Protein AF-A0A2W2DE06-F1 (afdb_monomer_lite)

pLDDT: mean 86.0, std 18.61, range [27.39, 98.69]

InterPro domains:
  IPR023809 Thiopeptide-type bacteriocin biosynthesis domain [PF14028] (5-184)
  IPR023809 Thiopeptide-type bacteriocin biosynthesis domain [TIGR03891] (5-192)

Structure (mmCIF, N/CA/C/O backbone):
data_AF-A0A2W2DE06-F1
#
_entry.id   AF-A0A2W2DE06-F1
#
loop_
_atom_site.group_PDB
_atom_site.id
_atom_site.type_symbol
_atom_site.label_atom_id
_atom_site.label_alt_id
_atom_site.label_comp_id
_atom_site.label_asym_id
_atom_site.label_entity_id
_atom_site.label_seq_id
_atom_site.pdbx_PDB_ins_code
_atom_site.Cartn_x
_atom_site.Cartn_y
_atom_site.Cartn_z
_atom_site.occupancy
_atom_site.B_iso_or_equiv
_atom_site.auth_seq_id
_atom_site.auth_comp_id
_atom_site.auth_asym_id
_atom_site.auth_atom_id
_atom_site.pdbx_PDB_model_num
ATOM 1 N N . MET A 1 1 ? 18.062 15.764 -5.023 1.00 49.66 1 MET A N 1
ATOM 2 C CA . MET A 1 1 ? 16.630 16.000 -4.760 1.00 49.66 1 MET A CA 1
ATOM 3 C C . MET A 1 1 ? 15.920 14.744 -5.195 1.00 49.66 1 MET A C 1
ATOM 5 O O . MET A 1 1 ? 16.237 14.269 -6.279 1.00 49.66 1 MET A O 1
ATOM 9 N N . ASP A 1 2 ? 15.056 14.196 -4.349 1.00 64.00 2 ASP A N 1
ATOM 10 C CA . ASP A 1 2 ? 14.282 13.004 -4.697 1.00 64.00 2 ASP A CA 1
ATOM 11 C C . ASP A 1 2 ? 13.386 13.299 -5.910 1.00 64.00 2 ASP A C 1
ATOM 13 O O . ASP A 1 2 ? 12.939 14.437 -6.095 1.00 64.00 2 ASP A O 1
ATOM 17 N N . GLY A 1 3 ? 13.156 12.295 -6.758 1.00 74.69 3 GLY A N 1
ATOM 18 C CA . GLY A 1 3 ? 12.266 12.432 -7.915 1.00 74.69 3 GLY A CA 1
ATOM 19 C C . GLY A 1 3 ? 10.796 12.574 -7.495 1.00 74.69 3 GLY A C 1
ATOM 20 O O . GLY A 1 3 ? 10.462 12.332 -6.338 1.00 74.69 3 GLY A O 1
ATOM 21 N N . PRO A 1 4 ? 9.872 12.941 -8.401 1.00 91.31 4 PRO A N 1
ATOM 22 C CA . PRO A 1 4 ? 8.448 12.890 -8.087 1.00 91.31 4 PRO A CA 1
ATOM 23 C C . PRO A 1 4 ? 8.003 11.438 -7.864 1.00 91.31 4 PRO A C 1
ATOM 25 O O . PRO A 1 4 ? 8.566 10.503 -8.439 1.00 91.31 4 PRO A O 1
ATOM 28 N N . TRP A 1 5 ? 6.947 11.242 -7.074 1.00 96.19 5 TRP A N 1
ATOM 29 C CA . TRP A 1 5 ? 6.322 9.927 -6.950 1.00 96.19 5 TRP A CA 1
ATOM 30 C C . TRP A 1 5 ? 5.852 9.402 -8.315 1.00 96.19 5 TRP A C 1
ATOM 32 O O . TRP A 1 5 ? 5.290 10.133 -9.131 1.00 96.19 5 TRP A O 1
ATOM 42 N N . ARG A 1 6 ? 6.046 8.105 -8.546 1.00 97.06 6 ARG A N 1
ATOM 43 C CA . ARG A 1 6 ? 5.653 7.379 -9.762 1.00 97.06 6 ARG A CA 1
ATOM 44 C C . ARG A 1 6 ? 4.670 6.269 -9.410 1.00 97.06 6 ARG A C 1
ATOM 46 O O . ARG A 1 6 ? 4.619 5.840 -8.257 1.00 97.06 6 ARG A O 1
ATOM 53 N N . GLN A 1 7 ? 3.911 5.786 -10.393 1.00 97.81 7 GLN A N 1
ATOM 54 C CA . GLN A 1 7 ? 3.028 4.635 -10.217 1.00 97.81 7 GLN A CA 1
ATOM 55 C C . GLN A 1 7 ? 3.128 3.648 -11.378 1.00 97.81 7 GLN A C 1
ATOM 57 O O . GLN A 1 7 ? 3.157 4.030 -12.545 1.00 97.81 7 GLN A O 1
ATOM 62 N N . ILE A 1 8 ? 3.126 2.367 -11.019 1.00 98.19 8 ILE A N 1
ATOM 63 C CA . ILE A 1 8 ? 2.964 1.236 -11.928 1.00 98.19 8 ILE A CA 1
ATOM 64 C C . ILE A 1 8 ? 1.789 0.401 -11.419 1.00 98.19 8 ILE A C 1
ATOM 66 O O . ILE A 1 8 ? 1.688 0.094 -10.229 1.00 98.19 8 ILE A O 1
ATOM 70 N N . ASN A 1 9 ? 0.889 0.031 -12.319 1.00 98.25 9 ASN A N 1
ATOM 71 C CA . ASN A 1 9 ? -0.185 -0.906 -12.037 1.00 98.25 9 ASN A CA 1
ATOM 72 C C . ASN A 1 9 ? 0.249 -2.320 -12.425 1.00 98.25 9 ASN A C 1
ATOM 74 O O . ASN A 1 9 ? 0.792 -2.527 -13.506 1.00 98.25 9 ASN A O 1
ATOM 78 N N . VAL A 1 10 ? -0.051 -3.281 -11.556 1.00 98.25 10 VAL A N 1
ATOM 79 C CA . VAL A 1 10 ? 0.190 -4.711 -11.763 1.00 98.25 10 VAL A CA 1
ATOM 80 C C . VAL A 1 10 ? -1.155 -5.428 -11.759 1.00 98.25 10 VAL A C 1
ATOM 82 O O . VAL A 1 10 ? -1.853 -5.412 -10.743 1.00 98.25 10 VAL A O 1
ATOM 85 N N . ALA A 1 11 ? -1.532 -6.017 -12.891 1.00 97.62 11 ALA A N 1
ATOM 86 C CA . ALA A 1 11 ? -2.726 -6.849 -13.024 1.00 97.62 11 ALA A CA 1
ATOM 87 C C . ALA A 1 11 ? -2.378 -8.319 -12.763 1.00 97.62 11 ALA A C 1
ATOM 89 O O . ALA A 1 11 ? -1.305 -8.781 -13.152 1.00 97.62 11 ALA A O 1
ATOM 90 N N . PHE A 1 12 ? -3.283 -9.053 -12.120 1.00 96.38 12 PHE A N 1
ATOM 91 C CA . PHE A 1 12 ? -3.080 -10.459 -11.769 1.00 96.38 12 PHE A CA 1
ATOM 92 C C . PHE A 1 12 ? -4.089 -11.356 -12.501 1.00 96.38 12 PHE A C 1
ATOM 94 O O . PHE A 1 12 ? -5.243 -10.939 -12.609 1.00 96.38 12 PHE A O 1
ATOM 101 N N . PRO A 1 13 ? -3.694 -12.589 -12.887 1.00 94.56 13 PRO A N 1
ATOM 102 C CA . PRO A 1 13 ? -4.581 -13.553 -13.550 1.00 94.56 13 PRO A CA 1
ATOM 103 C C . PRO A 1 13 ? -5.836 -13.889 -12.745 1.00 94.56 13 PRO A C 1
ATOM 105 O O . PRO A 1 13 ? -6.912 -14.117 -13.291 1.00 94.56 13 PRO A O 1
ATOM 108 N N . ASP A 1 14 ? -5.688 -13.937 -11.423 1.00 93.50 14 ASP A N 1
ATOM 109 C CA . ASP A 1 14 ? -6.757 -14.247 -10.490 1.00 93.50 14 ASP A CA 1
ATOM 110 C C . ASP A 1 14 ? -6.630 -13.358 -9.250 1.00 93.50 14 ASP A C 1
ATOM 112 O O . ASP A 1 14 ? -5.603 -13.326 -8.564 1.00 93.50 14 ASP A O 1
ATOM 116 N N . TRP A 1 15 ? -7.698 -12.620 -8.950 1.00 93.50 15 TRP A N 1
ATOM 117 C CA . TRP A 1 15 ? -7.712 -11.680 -7.836 1.00 93.50 15 TRP A CA 1
ATOM 118 C C . TRP A 1 15 ? -7.650 -12.392 -6.480 1.00 93.50 15 TRP A C 1
ATOM 120 O O . TRP A 1 15 ? -7.089 -11.862 -5.518 1.00 93.50 15 TRP A O 1
ATOM 130 N N . GLN A 1 16 ? -8.179 -13.613 -6.407 1.00 91.50 16 GLN A N 1
ATOM 131 C CA . GLN A 1 16 ? -8.240 -14.417 -5.194 1.00 91.50 16 GLN A CA 1
ATOM 132 C C . GLN A 1 16 ? -6.838 -14.869 -4.766 1.00 91.50 16 GLN A C 1
ATOM 134 O O . GLN A 1 16 ? -6.551 -14.954 -3.569 1.00 91.50 16 GLN A O 1
ATOM 139 N N . THR A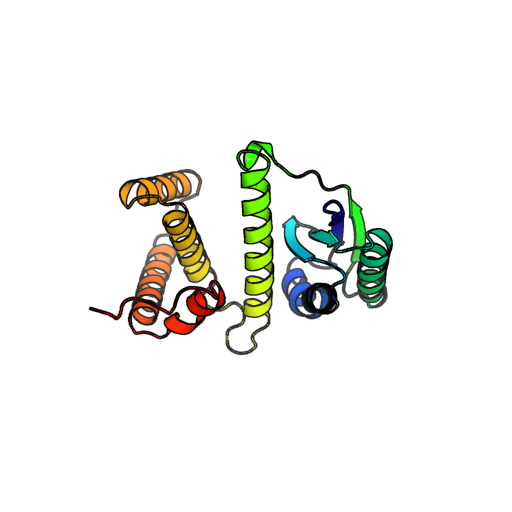 1 17 ? -5.946 -15.110 -5.729 1.00 92.94 17 THR A N 1
ATOM 140 C CA . THR A 1 17 ? -4.549 -15.499 -5.489 1.00 92.94 17 THR A CA 1
ATOM 141 C C . THR A 1 17 ? -3.553 -14.344 -5.607 1.00 92.94 17 THR A C 1
ATOM 143 O O . THR A 1 17 ? -2.413 -14.494 -5.161 1.00 92.94 17 THR A O 1
ATOM 146 N N . ALA A 1 18 ? -3.980 -13.167 -6.082 1.00 95.62 18 ALA A N 1
ATOM 147 C CA . ALA A 1 18 ? -3.137 -11.982 -6.264 1.00 95.62 18 ALA A CA 1
ATOM 148 C C . ALA A 1 18 ? -2.310 -11.613 -5.023 1.00 95.62 18 ALA A C 1
ATOM 150 O O . ALA A 1 18 ? -1.134 -11.283 -5.146 1.00 95.62 18 ALA A O 1
ATOM 151 N N . GLU A 1 19 ? -2.881 -11.705 -3.814 1.00 95.50 19 GLU A N 1
ATOM 152 C CA . GLU A 1 19 ? -2.122 -11.435 -2.584 1.00 95.50 19 GLU A CA 1
ATOM 153 C C . GLU A 1 19 ? -0.951 -12.399 -2.404 1.00 95.50 19 GLU A C 1
ATOM 155 O O . GLU A 1 19 ? 0.149 -11.958 -2.081 1.00 95.50 19 GLU A O 1
ATOM 160 N N . ARG A 1 20 ? -1.165 -13.697 -2.631 1.00 94.94 20 ARG A N 1
ATOM 161 C CA . ARG A 1 20 ? -0.111 -14.701 -2.479 1.00 94.94 20 ARG A CA 1
ATOM 162 C C . ARG A 1 20 ? 1.009 -14.451 -3.482 1.00 94.94 20 ARG A C 1
ATOM 164 O O . ARG A 1 20 ? 2.171 -14.427 -3.090 1.00 94.94 20 ARG A O 1
ATOM 171 N N . THR A 1 21 ? 0.653 -14.212 -4.742 1.00 96.19 21 THR A N 1
ATOM 172 C CA . THR A 1 21 ? 1.614 -13.880 -5.799 1.00 96.19 21 THR A CA 1
ATOM 173 C C . THR A 1 21 ? 2.386 -12.610 -5.461 1.00 96.19 21 THR A C 1
ATOM 175 O O . THR A 1 21 ? 3.610 -12.580 -5.561 1.00 96.19 21 THR A O 1
ATOM 178 N N . ALA A 1 22 ? 1.695 -11.560 -5.020 1.00 96.50 22 ALA A N 1
ATOM 179 C CA . ALA A 1 22 ? 2.337 -10.301 -4.692 1.00 96.50 22 ALA A CA 1
ATOM 180 C C . ALA A 1 22 ? 3.274 -10.424 -3.484 1.00 96.50 22 ALA A C 1
ATOM 182 O O . ALA A 1 22 ? 4.383 -9.905 -3.531 1.00 96.50 22 ALA A O 1
ATOM 183 N N . VAL A 1 23 ? 2.879 -11.145 -2.434 1.00 96.62 23 VAL A N 1
ATOM 184 C CA . VAL A 1 23 ? 3.736 -11.405 -1.266 1.00 96.62 23 VAL A CA 1
ATOM 185 C C . VAL A 1 23 ? 4.969 -12.223 -1.659 1.00 96.62 23 VAL A C 1
ATOM 187 O O . VAL A 1 23 ? 6.070 -11.900 -1.227 1.00 96.62 23 VAL A O 1
ATOM 190 N N . ALA A 1 24 ? 4.806 -13.246 -2.500 1.00 96.75 24 ALA A N 1
ATOM 191 C CA . ALA A 1 24 ? 5.901 -14.127 -2.898 1.00 96.75 24 ALA A CA 1
ATOM 192 C C . ALA A 1 24 ? 6.867 -13.492 -3.913 1.00 96.75 24 ALA A C 1
ATOM 194 O O . ALA A 1 24 ? 8.060 -13.787 -3.883 1.00 96.75 24 ALA A O 1
ATOM 195 N N . HIS A 1 25 ? 6.367 -12.640 -4.814 1.00 97.06 25 HIS A N 1
ATOM 196 C CA . HIS A 1 25 ? 7.131 -12.194 -5.984 1.00 97.06 25 HIS A CA 1
ATOM 197 C C . HIS A 1 25 ? 7.256 -10.680 -6.122 1.00 97.06 25 HIS A C 1
ATOM 199 O O . HIS A 1 25 ? 8.307 -10.213 -6.533 1.00 97.06 25 HIS A O 1
ATOM 205 N N . VAL A 1 26 ? 6.231 -9.898 -5.778 1.00 97.44 26 VAL A N 1
ATOM 206 C CA . VAL A 1 26 ? 6.271 -8.432 -5.938 1.00 97.44 26 VAL A CA 1
ATOM 207 C C . VAL A 1 26 ? 6.929 -7.766 -4.730 1.00 97.44 26 VAL A C 1
ATOM 209 O O . VAL A 1 26 ? 7.776 -6.893 -4.895 1.00 97.44 26 VAL A O 1
ATOM 212 N N . ALA A 1 27 ? 6.590 -8.193 -3.513 1.00 96.94 27 ALA A N 1
ATOM 213 C CA . ALA A 1 27 ? 7.128 -7.625 -2.282 1.00 96.94 27 ALA A CA 1
ATOM 214 C C . ALA A 1 27 ? 8.665 -7.699 -2.211 1.00 96.94 27 ALA A C 1
ATOM 216 O O . ALA A 1 27 ? 9.273 -6.660 -1.949 1.00 96.94 27 ALA A O 1
ATOM 217 N N . PRO A 1 28 ? 9.322 -8.839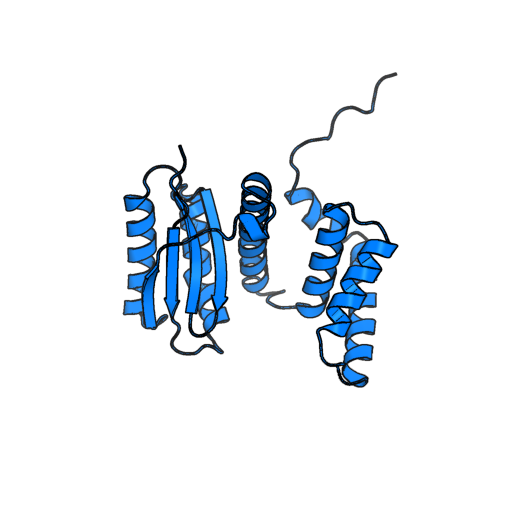 -2.527 1.00 97.31 28 PRO A N 1
ATOM 218 C CA . PRO A 1 28 ? 10.782 -8.906 -2.512 1.00 97.31 28 PRO A CA 1
ATOM 219 C C . PRO A 1 28 ? 11.444 -7.948 -3.506 1.00 97.31 28 PRO A C 1
ATOM 221 O O . PRO A 1 28 ? 12.513 -7.428 -3.213 1.00 97.31 28 PRO A O 1
ATOM 224 N N . LEU A 1 29 ? 10.813 -7.675 -4.656 1.00 97.31 29 LEU A N 1
ATOM 225 C CA . LEU A 1 29 ? 11.335 -6.722 -5.643 1.00 97.31 29 LEU A CA 1
ATOM 226 C C . LEU A 1 29 ? 11.320 -5.289 -5.111 1.00 97.31 29 LEU A C 1
ATOM 228 O O . LEU A 1 29 ? 12.290 -4.558 -5.291 1.00 97.31 29 LEU A O 1
ATOM 232 N N . LEU A 1 30 ? 10.230 -4.892 -4.448 1.00 98.06 30 LEU A N 1
ATOM 233 C CA . LEU A 1 30 ? 10.097 -3.553 -3.872 1.00 98.06 30 LEU A CA 1
ATOM 234 C C . LEU A 1 30 ? 11.059 -3.356 -2.697 1.00 98.06 30 LEU A C 1
ATOM 236 O O . LEU A 1 30 ? 11.723 -2.326 -2.616 1.00 98.06 30 LEU A O 1
ATOM 240 N N . THR A 1 31 ? 11.183 -4.367 -1.833 1.00 97.44 31 THR A N 1
ATOM 241 C CA . THR A 1 31 ? 12.164 -4.375 -0.743 1.00 97.44 31 THR A CA 1
ATOM 242 C C . THR A 1 31 ? 13.594 -4.317 -1.275 1.00 97.44 31 THR A C 1
ATOM 244 O O . THR A 1 31 ? 14.359 -3.483 -0.809 1.00 97.44 31 THR A O 1
ATOM 247 N N . ALA A 1 32 ? 13.942 -5.117 -2.287 1.00 97.25 32 ALA A N 1
ATOM 248 C CA . ALA A 1 32 ? 15.272 -5.079 -2.893 1.00 97.25 32 ALA A CA 1
ATOM 249 C C . ALA A 1 32 ? 15.578 -3.712 -3.524 1.00 97.25 32 ALA A C 1
ATOM 251 O O . ALA A 1 32 ? 16.656 -3.177 -3.306 1.00 97.25 32 ALA A O 1
ATOM 252 N N . ALA A 1 33 ? 14.628 -3.099 -4.237 1.00 97.19 33 ALA A N 1
ATOM 253 C CA . ALA A 1 33 ? 14.825 -1.772 -4.824 1.00 97.19 33 ALA A CA 1
ATOM 254 C C . ALA A 1 33 ? 15.061 -0.674 -3.766 1.00 97.19 33 ALA A C 1
ATOM 256 O O . ALA A 1 33 ? 15.803 0.279 -4.013 1.00 97.19 33 ALA A O 1
ATOM 257 N N . GLU A 1 34 ? 14.432 -0.789 -2.596 1.00 97.25 34 GLU A N 1
ATOM 258 C CA . GLU A 1 34 ? 14.673 0.092 -1.449 1.00 97.25 34 GLU A CA 1
ATOM 259 C C . GLU A 1 34 ? 16.048 -0.174 -0.811 1.00 97.25 34 GLU A C 1
ATOM 261 O O . GLU A 1 34 ? 16.825 0.758 -0.586 1.00 97.25 34 GLU A O 1
ATOM 266 N N . ASP A 1 35 ? 16.388 -1.443 -0.578 1.00 96.69 35 ASP A N 1
ATOM 267 C CA . ASP A 1 35 ? 17.665 -1.857 0.017 1.00 96.69 35 ASP A CA 1
ATOM 268 C C . ASP A 1 35 ? 18.856 -1.476 -0.893 1.00 96.69 35 ASP A C 1
ATOM 270 O O . ASP A 1 35 ? 19.888 -1.003 -0.415 1.00 96.69 35 ASP A O 1
ATOM 274 N N . GLU A 1 36 ? 18.684 -1.573 -2.215 1.00 96.00 36 GLU A N 1
ATOM 275 C CA . GLU A 1 36 ? 19.626 -1.119 -3.251 1.00 96.00 36 GLU A CA 1
ATOM 276 C C . GLU A 1 36 ? 19.625 0.408 -3.454 1.00 96.00 36 GLU A C 1
ATOM 278 O O . GLU A 1 36 ? 20.374 0.931 -4.282 1.00 96.00 36 GLU A O 1
ATOM 283 N N . GLN A 1 37 ? 18.808 1.147 -2.695 1.00 95.31 37 GLN A N 1
ATOM 284 C CA . GLN A 1 37 ? 18.718 2.610 -2.734 1.00 95.31 37 GLN A CA 1
ATOM 285 C C . GLN A 1 37 ? 18.294 3.172 -4.105 1.00 95.31 37 GLN A C 1
ATOM 287 O O . GLN A 1 37 ? 18.620 4.316 -4.437 1.00 95.31 37 GLN A O 1
ATOM 292 N N . LEU A 1 38 ? 17.556 2.392 -4.904 1.00 96.19 38 LEU A N 1
ATOM 293 C CA . LEU A 1 38 ? 16.930 2.858 -6.147 1.00 96.19 38 LEU A CA 1
ATOM 294 C C . LEU A 1 38 ? 15.696 3.718 -5.847 1.00 96.19 38 LEU A C 1
ATOM 296 O O . LEU A 1 38 ? 15.451 4.728 -6.514 1.00 96.19 38 LEU A O 1
ATOM 300 N N . VAL A 1 39 ? 14.942 3.337 -4.816 1.00 97.31 39 VAL A N 1
ATOM 301 C CA . VAL A 1 39 ? 13.780 4.075 -4.310 1.00 97.31 39 VAL A CA 1
ATOM 302 C C . VAL A 1 39 ? 13.972 4.419 -2.835 1.00 97.31 39 VAL A C 1
ATOM 304 O O . VAL A 1 39 ? 14.572 3.652 -2.090 1.00 97.31 39 VAL A O 1
ATOM 307 N N . ASN A 1 40 ? 13.450 5.567 -2.406 1.00 97.06 40 ASN A N 1
ATOM 308 C CA . ASN A 1 40 ? 13.435 5.970 -0.996 1.00 97.06 40 ASN A CA 1
ATOM 309 C C . ASN A 1 40 ? 12.225 5.423 -0.243 1.00 97.06 40 ASN A C 1
ATOM 311 O O . ASN A 1 40 ? 12.279 5.232 0.966 1.00 97.06 40 ASN A O 1
ATOM 315 N N . ALA A 1 41 ? 11.112 5.243 -0.949 1.00 97.75 41 ALA A N 1
ATOM 316 C CA . ALA A 1 41 ? 9.865 4.779 -0.374 1.00 97.75 41 ALA A CA 1
ATOM 317 C C . ALA A 1 41 ? 8.996 4.145 -1.457 1.00 97.75 41 ALA A C 1
ATOM 319 O O . ALA A 1 41 ? 9.096 4.469 -2.643 1.00 97.75 41 ALA A O 1
ATOM 320 N N . TRP A 1 42 ? 8.102 3.267 -1.034 1.00 98.56 42 TRP A N 1
ATOM 321 C CA . TRP A 1 42 ? 7.085 2.662 -1.881 1.00 98.56 42 TRP A CA 1
ATOM 322 C C . TRP A 1 42 ? 5.893 2.240 -1.032 1.00 98.56 42 TRP A C 1
ATOM 324 O O . TRP A 1 42 ? 6.046 1.925 0.145 1.00 98.56 42 TRP A O 1
ATOM 334 N N . PHE A 1 43 ? 4.711 2.222 -1.633 1.00 98.69 43 PHE A N 1
ATOM 335 C CA . PHE A 1 43 ? 3.500 1.671 -1.040 1.00 98.69 43 PHE A CA 1
ATOM 336 C C . PHE A 1 43 ? 2.596 1.096 -2.128 1.00 98.69 43 PHE A C 1
ATOM 338 O O . PHE A 1 43 ? 2.776 1.381 -3.314 1.00 98.69 43 PHE A O 1
ATOM 345 N N . PHE A 1 44 ? 1.610 0.289 -1.742 1.00 98.38 44 PHE A N 1
ATOM 346 C CA . PHE A 1 44 ? 0.649 -0.262 -2.694 1.00 98.38 44 PHE A CA 1
ATOM 347 C C . PHE A 1 44 ? -0.794 -0.030 -2.253 1.00 98.38 44 PHE A C 1
ATOM 349 O O . PHE A 1 44 ? -1.107 0.057 -1.070 1.00 98.38 44 PHE A O 1
ATOM 356 N N . ILE A 1 45 ? -1.696 0.029 -3.230 1.00 97.38 45 ILE A N 1
ATOM 357 C CA . ILE A 1 45 ? -3.141 -0.008 -3.005 1.00 97.38 45 ILE A CA 1
ATOM 358 C C . ILE A 1 45 ? -3.727 -1.136 -3.844 1.00 97.38 45 ILE A C 1
ATOM 360 O O . ILE A 1 45 ? -3.416 -1.278 -5.026 1.00 97.38 45 ILE A O 1
ATOM 364 N N . ARG A 1 46 ? -4.622 -1.919 -3.246 1.00 95.94 46 ARG A N 1
ATOM 365 C CA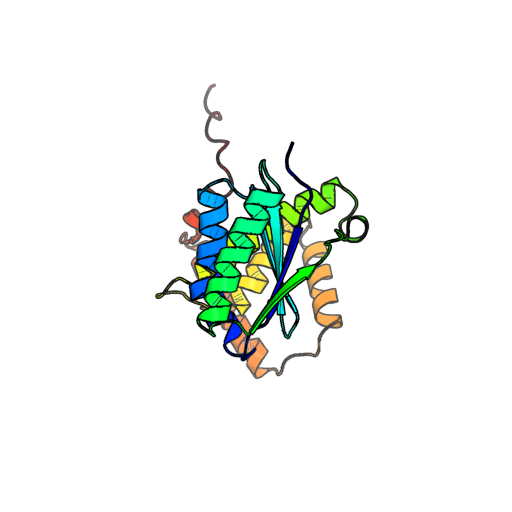 . ARG A 1 46 ? -5.351 -2.987 -3.931 1.00 95.94 46 ARG A CA 1
ATOM 366 C C . ARG A 1 46 ? -6.660 -2.427 -4.480 1.00 95.94 46 ARG A C 1
ATOM 368 O O . ARG A 1 46 ? -7.544 -2.075 -3.704 1.00 95.94 46 ARG A O 1
ATOM 375 N N . LYS A 1 47 ? -6.780 -2.321 -5.802 1.00 91.88 47 LYS A N 1
ATOM 376 C CA . LYS A 1 47 ? -8.009 -1.906 -6.494 1.00 91.88 47 LYS A CA 1
ATOM 377 C C . LYS A 1 47 ? -8.240 -2.857 -7.659 1.00 91.88 47 LYS A C 1
ATOM 379 O O . LYS A 1 47 ? -7.638 -2.672 -8.715 1.00 91.88 47 LYS A O 1
ATOM 384 N N . ALA A 1 48 ? -9.082 -3.868 -7.430 1.00 88.06 48 ALA A N 1
ATOM 385 C CA . ALA A 1 48 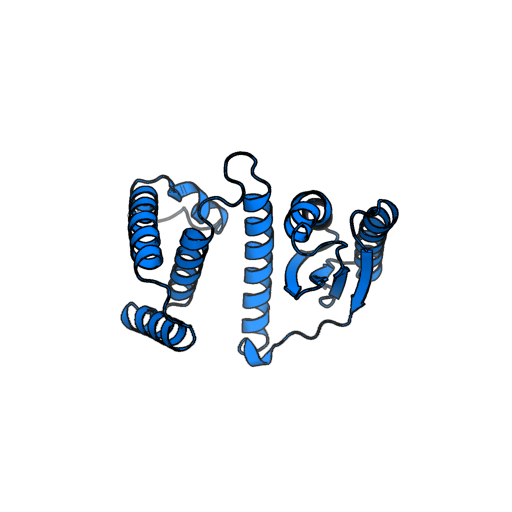? -9.351 -4.926 -8.397 1.00 88.06 48 ALA A CA 1
ATOM 386 C C . ALA A 1 48 ? -9.636 -4.343 -9.800 1.00 88.06 48 ALA A C 1
ATOM 388 O O . ALA A 1 48 ? -10.379 -3.362 -9.896 1.00 88.06 48 ALA A O 1
ATOM 389 N N . PRO A 1 49 ? -9.033 -4.902 -10.866 1.00 86.94 49 PRO A N 1
ATOM 390 C CA . PRO A 1 49 ? -8.212 -6.123 -10.890 1.00 86.94 49 PRO A CA 1
ATOM 391 C C . PRO A 1 49 ? -6.705 -5.912 -10.616 1.00 86.94 49 PRO A C 1
ATOM 393 O O . PRO A 1 49 ? -5.922 -6.849 -10.756 1.00 86.94 49 PRO A O 1
ATOM 396 N N . CYS A 1 50 ? -6.269 -4.712 -10.217 1.00 94.19 50 CYS A N 1
ATOM 397 C CA . CYS A 1 50 ? -4.845 -4.378 -10.130 1.00 94.19 50 CYS A CA 1
ATOM 398 C C . CYS A 1 50 ? -4.368 -4.049 -8.709 1.00 94.19 50 CYS A C 1
ATOM 400 O O . CYS A 1 50 ? -5.105 -3.573 -7.839 1.00 94.19 50 CYS A O 1
ATOM 402 N N . TRP A 1 51 ? -3.069 -4.216 -8.489 1.00 97.69 51 TRP A N 1
ATOM 403 C CA . TRP A 1 51 ? -2.355 -3.480 -7.451 1.00 97.69 51 TRP A CA 1
ATOM 404 C C . TRP A 1 51 ? -1.758 -2.224 -8.074 1.00 97.69 51 TRP A C 1
ATOM 406 O O . TRP A 1 51 ? -1.134 -2.283 -9.128 1.00 97.69 51 TRP A O 1
ATOM 416 N N . ARG A 1 52 ? -1.959 -1.078 -7.427 1.00 97.88 52 ARG A N 1
ATOM 417 C CA . ARG A 1 52 ? -1.319 0.188 -7.789 1.00 97.88 52 ARG A CA 1
ATOM 418 C C . ARG A 1 52 ? -0.102 0.349 -6.899 1.00 97.88 52 ARG A C 1
ATOM 420 O O . ARG A 1 52 ? -0.265 0.580 -5.703 1.00 97.88 52 ARG A O 1
ATOM 427 N N . ILE A 1 53 ? 1.083 0.191 -7.465 1.00 98.38 53 ILE A N 1
ATOM 428 C CA . ILE A 1 53 ? 2.350 0.357 -6.760 1.00 98.38 53 ILE A CA 1
ATOM 429 C C . ILE A 1 53 ? 2.804 1.786 -6.990 1.00 98.38 53 ILE A C 1
ATOM 431 O O . ILE A 1 53 ? 2.986 2.201 -8.131 1.00 98.38 53 ILE A O 1
ATOM 435 N N . ARG A 1 54 ? 2.984 2.536 -5.909 1.00 98.50 54 ARG A N 1
ATOM 436 C CA . ARG A 1 54 ? 3.497 3.903 -5.931 1.00 98.50 54 ARG A CA 1
ATOM 437 C C . ARG A 1 54 ? 4.871 3.909 -5.288 1.00 98.50 54 ARG A C 1
ATOM 439 O O . ARG A 1 54 ? 5.044 3.304 -4.234 1.00 98.50 54 ARG A O 1
ATOM 446 N N . TYR A 1 55 ? 5.838 4.570 -5.905 1.00 98.19 55 TYR A N 1
ATOM 447 C CA . TYR A 1 55 ? 7.215 4.593 -5.417 1.00 98.19 55 TYR A CA 1
ATOM 448 C C . TYR A 1 55 ? 7.871 5.951 -5.647 1.00 98.19 55 TYR A C 1
ATOM 450 O O . TYR A 1 55 ? 7.507 6.685 -6.566 1.00 98.19 55 TYR A O 1
ATOM 458 N N . LEU A 1 56 ? 8.833 6.273 -4.788 1.00 97.69 56 LEU A N 1
ATOM 459 C CA . LEU A 1 56 ? 9.600 7.508 -4.794 1.00 97.69 56 LEU A CA 1
ATOM 460 C C . LEU A 1 56 ? 11.041 7.195 -5.220 1.00 97.69 56 LEU A C 1
ATOM 462 O O . LEU A 1 56 ? 11.790 6.636 -4.415 1.00 97.69 56 LEU A O 1
ATOM 466 N N . PRO A 1 57 ? 11.445 7.506 -6.464 1.00 96.69 57 PRO A N 1
ATOM 467 C CA . PRO A 1 57 ? 12.825 7.334 -6.904 1.00 96.69 57 PRO A CA 1
ATOM 468 C C . PRO A 1 57 ? 13.788 8.179 -6.073 1.00 96.69 57 PRO A C 1
ATOM 470 O O . PRO A 1 57 ? 13.494 9.332 -5.756 1.00 96.69 57 PRO A O 1
ATOM 473 N N . ARG A 1 58 ? 14.960 7.624 -5.756 1.00 92.81 58 ARG A N 1
ATOM 474 C CA . ARG A 1 58 ? 15.945 8.316 -4.920 1.00 92.81 58 ARG A CA 1
ATOM 475 C C . ARG A 1 58 ? 16.748 9.374 -5.678 1.00 92.81 58 ARG A C 1
ATOM 477 O O . ARG A 1 58 ? 16.792 10.524 -5.263 1.00 92.81 58 ARG A O 1
ATOM 484 N N . HIS A 1 59 ? 17.396 8.980 -6.775 1.00 87.62 59 HIS A N 1
ATOM 485 C CA . HIS A 1 59 ? 18.289 9.864 -7.545 1.00 87.62 59 HIS A CA 1
ATOM 486 C C . HIS A 1 59 ? 17.928 9.900 -9.024 1.00 87.62 59 HIS A C 1
ATOM 488 O O . HIS A 1 59 ? 17.712 10.967 -9.586 1.00 87.62 59 HIS A O 1
ATOM 494 N N . ASP A 1 60 ? 17.853 8.725 -9.646 1.00 92.62 60 ASP A N 1
ATOM 495 C CA . ASP A 1 60 ? 17.613 8.571 -11.077 1.00 92.62 60 ASP A CA 1
ATOM 496 C C . ASP A 1 60 ? 16.227 7.954 -11.294 1.00 92.62 60 ASP A C 1
ATOM 498 O O . ASP A 1 60 ? 16.007 6.760 -11.068 1.00 92.62 60 ASP A O 1
ATOM 502 N N . THR A 1 61 ? 15.277 8.813 -11.674 1.00 93.19 61 THR A N 1
ATOM 503 C CA . THR A 1 61 ? 13.868 8.443 -11.865 1.00 93.19 61 THR A CA 1
ATOM 504 C C . THR A 1 61 ? 13.707 7.396 -12.959 1.00 93.19 61 THR A C 1
ATOM 506 O O . THR A 1 61 ? 12.976 6.421 -12.762 1.00 93.19 61 THR A O 1
ATOM 509 N N . ASP A 1 62 ? 14.412 7.564 -14.075 1.00 93.94 62 ASP A N 1
ATOM 510 C CA . ASP A 1 62 ? 14.273 6.698 -15.241 1.00 93.94 62 ASP A CA 1
ATOM 511 C C . ASP A 1 62 ? 14.953 5.356 -14.999 1.00 93.94 62 ASP A C 1
ATOM 513 O O . ASP A 1 62 ? 14.373 4.314 -15.301 1.00 93.94 62 ASP A O 1
ATOM 517 N N . ARG A 1 63 ? 16.121 5.344 -14.345 1.00 94.88 63 ARG A N 1
ATOM 518 C CA . ARG A 1 63 ? 16.779 4.097 -13.936 1.00 94.88 63 ARG A CA 1
ATOM 519 C C . ARG A 1 63 ? 15.948 3.307 -12.931 1.00 94.88 63 ARG A C 1
ATOM 521 O O . ARG A 1 63 ? 15.808 2.095 -13.090 1.00 94.88 63 ARG A O 1
ATOM 528 N N . ALA A 1 64 ? 15.403 3.957 -11.899 1.00 95.69 64 ALA A N 1
ATOM 529 C CA . ALA A 1 64 ? 14.561 3.281 -10.911 1.00 95.69 64 ALA A CA 1
ATOM 530 C C . ALA A 1 64 ? 13.293 2.710 -11.564 1.00 95.69 64 ALA A C 1
ATOM 532 O O . ALA A 1 64 ? 12.911 1.568 -11.301 1.00 95.69 64 ALA A O 1
ATOM 533 N N . HIS A 1 65 ? 12.670 3.483 -12.459 1.00 96.19 65 HIS A N 1
ATOM 534 C CA . HIS A 1 65 ? 11.514 3.041 -13.228 1.00 96.19 65 HIS A CA 1
ATOM 535 C C . HIS A 1 65 ? 11.847 1.859 -14.144 1.00 96.19 65 HIS A C 1
ATOM 537 O O . HIS A 1 65 ? 11.171 0.838 -14.066 1.00 96.19 65 HIS A O 1
ATOM 543 N N . ALA A 1 66 ? 12.907 1.958 -14.950 1.00 96.75 66 ALA A N 1
ATOM 544 C CA . ALA A 1 66 ? 13.343 0.897 -15.853 1.00 96.75 66 ALA A CA 1
ATOM 545 C C . ALA A 1 66 ? 13.684 -0.393 -15.096 1.00 96.75 66 ALA A C 1
ATOM 547 O O . ALA A 1 66 ? 13.306 -1.475 -15.540 1.00 96.75 66 ALA A O 1
ATOM 548 N N . HIS A 1 67 ? 14.330 -0.291 -13.928 1.00 96.88 67 HIS A N 1
ATOM 549 C CA . HIS A 1 67 ? 14.611 -1.446 -13.078 1.00 96.88 67 HIS A CA 1
ATOM 550 C C . HIS A 1 67 ? 13.319 -2.130 -12.617 1.00 96.88 67 HIS A C 1
ATOM 552 O O . HIS A 1 67 ? 13.135 -3.322 -12.859 1.00 96.88 67 HIS A O 1
ATOM 558 N N . LEU A 1 68 ? 12.403 -1.391 -11.977 1.00 97.62 68 LEU A N 1
ATOM 559 C CA . LEU A 1 68 ? 11.140 -1.963 -11.496 1.00 97.62 68 LEU A CA 1
ATOM 560 C C . LEU A 1 68 ? 10.308 -2.529 -12.648 1.00 97.62 68 LEU A C 1
ATOM 562 O O . LEU A 1 68 ? 9.766 -3.627 -12.531 1.00 97.62 68 LEU A O 1
ATOM 566 N N . ARG A 1 69 ? 10.249 -1.809 -13.771 1.00 97.94 69 ARG A N 1
ATOM 567 C CA . ARG A 1 69 ? 9.535 -2.234 -14.971 1.00 97.94 69 ARG A CA 1
ATOM 568 C C . ARG A 1 69 ? 10.083 -3.551 -15.504 1.00 97.94 69 ARG A C 1
ATOM 570 O O . ARG A 1 69 ? 9.315 -4.488 -15.672 1.00 97.94 69 ARG A O 1
ATOM 577 N N . HIS A 1 70 ? 11.400 -3.648 -15.674 1.00 97.81 70 HIS A N 1
ATOM 578 C CA . HIS A 1 70 ? 12.062 -4.861 -16.144 1.00 97.81 70 HIS A CA 1
ATOM 579 C C . HIS A 1 70 ? 11.749 -6.065 -15.249 1.00 97.81 70 HIS A C 1
ATOM 581 O O . HIS A 1 70 ? 11.313 -7.103 -15.741 1.00 97.81 70 HIS A O 1
ATOM 587 N N . ARG A 1 71 ? 11.883 -5.908 -13.925 1.00 98.19 71 ARG A N 1
ATOM 588 C CA . ARG A 1 71 ? 11.611 -6.993 -12.969 1.00 98.19 71 ARG A CA 1
ATOM 589 C C . ARG A 1 71 ? 10.145 -7.424 -12.965 1.00 98.19 71 ARG A C 1
ATOM 591 O O . ARG A 1 71 ? 9.863 -8.607 -12.811 1.00 98.19 71 ARG A O 1
ATOM 598 N N . LEU A 1 72 ? 9.209 -6.492 -13.137 1.00 98.31 72 LEU A N 1
ATOM 599 C CA . LEU A 1 72 ? 7.790 -6.821 -13.276 1.00 98.31 72 LEU A CA 1
ATOM 600 C C . LEU A 1 72 ? 7.501 -7.493 -14.627 1.00 98.31 72 LEU A C 1
ATOM 602 O O . LEU A 1 72 ? 6.766 -8.476 -14.668 1.00 98.31 72 LEU A O 1
ATOM 606 N N . ASP A 1 73 ? 8.124 -7.045 -15.715 1.00 98.06 73 ASP A N 1
ATOM 607 C CA . ASP A 1 73 ? 7.999 -7.693 -17.022 1.00 98.06 73 ASP A CA 1
ATOM 608 C C . ASP A 1 73 ? 8.558 -9.132 -16.994 1.00 98.06 73 ASP A C 1
ATOM 610 O O . ASP A 1 73 ? 8.035 -10.000 -17.694 1.00 98.06 73 ASP A O 1
ATOM 614 N N . ASP A 1 74 ? 9.577 -9.431 -16.175 1.00 97.94 74 ASP A N 1
ATOM 615 C CA . ASP A 1 74 ? 10.038 -10.810 -15.930 1.00 97.94 74 ASP A CA 1
ATOM 616 C C . ASP A 1 74 ? 8.923 -11.671 -15.316 1.00 97.94 74 ASP A C 1
ATOM 618 O O . ASP A 1 74 ? 8.688 -12.796 -15.765 1.00 97.94 74 ASP A O 1
ATOM 622 N N . LEU A 1 75 ? 8.197 -11.135 -14.326 1.00 98.00 75 LEU A N 1
ATOM 623 C CA . LEU A 1 75 ? 7.051 -11.818 -13.715 1.00 98.00 75 LEU A CA 1
ATOM 624 C C . LEU A 1 75 ? 5.912 -12.026 -14.721 1.00 98.00 75 LEU A C 1
ATOM 626 O O . LEU A 1 75 ? 5.262 -13.073 -14.695 1.00 98.00 75 LEU A O 1
ATOM 630 N N . ALA A 1 76 ? 5.687 -11.061 -15.618 1.00 97.56 76 ALA A N 1
ATOM 631 C CA . ALA A 1 76 ? 4.695 -11.179 -16.683 1.00 97.56 76 ALA A CA 1
ATOM 632 C C . ALA A 1 76 ? 5.079 -12.279 -17.687 1.00 97.56 76 ALA A C 1
ATOM 634 O O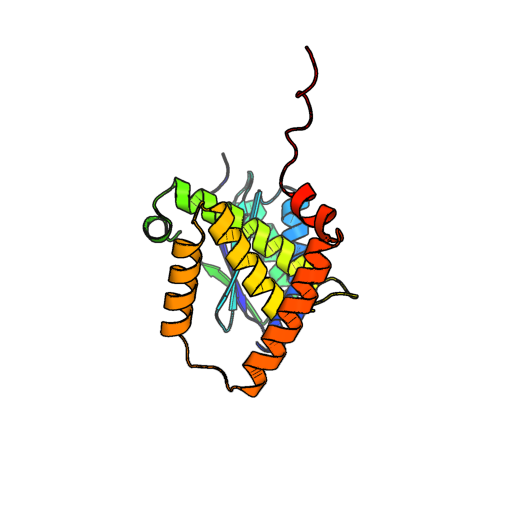 . ALA A 1 76 ? 4.258 -13.129 -18.030 1.00 97.56 76 ALA A O 1
ATOM 635 N N . ARG A 1 77 ? 6.356 -12.350 -18.097 1.00 97.50 77 ARG A N 1
ATOM 636 C CA . ARG A 1 77 ? 6.860 -13.433 -18.965 1.00 97.50 77 ARG A CA 1
ATOM 637 C C . ARG A 1 77 ? 6.777 -14.804 -18.297 1.00 97.50 77 ARG A C 1
ATOM 639 O O . ARG A 1 77 ? 6.482 -15.788 -18.972 1.00 97.50 77 ARG A O 1
ATOM 646 N N . ALA A 1 78 ? 6.969 -14.864 -16.981 1.00 97.12 78 ALA A N 1
ATOM 647 C CA . ALA A 1 78 ? 6.761 -16.065 -16.175 1.00 97.12 78 ALA A CA 1
ATOM 648 C C . ALA A 1 78 ? 5.273 -16.396 -15.920 1.00 97.12 78 ALA A C 1
ATOM 650 O O . ALA A 1 78 ? 4.985 -17.396 -15.265 1.00 97.12 78 ALA A O 1
ATOM 651 N N . ARG A 1 79 ? 4.331 -15.585 -16.431 1.00 96.00 79 ARG A N 1
ATOM 652 C CA . ARG A 1 79 ? 2.873 -15.720 -16.239 1.00 96.00 79 ARG A CA 1
ATOM 653 C C . ARG A 1 79 ? 2.433 -15.704 -14.771 1.00 96.00 79 ARG A C 1
ATOM 655 O O . ARG A 1 79 ? 1.415 -16.291 -14.415 1.00 96.00 79 ARG A O 1
ATOM 662 N N . LEU A 1 80 ? 3.203 -15.038 -13.913 1.00 96.69 80 LEU A N 1
ATOM 663 C CA . LEU A 1 80 ? 2.838 -14.811 -12.512 1.00 96.69 80 LEU A CA 1
ATOM 664 C C . LEU A 1 80 ? 1.910 -13.596 -12.373 1.00 96.69 80 LEU A C 1
ATOM 666 O O . LEU A 1 80 ? 1.092 -13.542 -11.459 1.00 96.69 80 LEU A O 1
ATOM 670 N N . ILE A 1 81 ? 2.025 -12.638 -13.290 1.00 97.25 81 ILE A N 1
ATOM 671 C CA . ILE A 1 81 ? 1.145 -11.474 -13.428 1.00 97.25 81 ILE A CA 1
ATOM 672 C C . ILE A 1 81 ? 0.687 -11.363 -14.889 1.00 97.25 81 ILE A C 1
ATOM 674 O O . ILE A 1 81 ? 1.366 -11.874 -15.778 1.00 97.25 81 ILE A O 1
ATOM 678 N N . ASP A 1 82 ? -0.431 -10.684 -15.138 1.00 96.75 82 ASP A N 1
ATOM 679 C CA . ASP A 1 82 ? -0.995 -10.540 -16.488 1.00 96.75 82 ASP A CA 1
ATOM 680 C C . ASP A 1 82 ? -0.415 -9.343 -17.236 1.00 96.75 82 ASP A C 1
ATOM 682 O O . ASP A 1 82 ? -0.096 -9.426 -18.421 1.00 96.75 82 ASP A O 1
ATOM 686 N N . ALA A 1 83 ? -0.312 -8.202 -16.553 1.00 95.50 83 ALA A N 1
ATOM 687 C CA . ALA A 1 83 ? 0.065 -6.953 -17.193 1.00 95.50 83 ALA A CA 1
ATOM 688 C C . ALA A 1 83 ? 0.731 -5.977 -16.227 1.00 95.50 83 ALA A C 1
ATOM 690 O O . ALA A 1 83 ? 0.444 -5.944 -15.026 1.00 95.50 83 ALA A O 1
ATOM 691 N N . VAL A 1 84 ? 1.584 -5.135 -16.809 1.00 97.81 84 VAL A N 1
ATOM 692 C CA . VAL A 1 84 ? 2.271 -4.026 -16.151 1.00 97.81 84 VAL A CA 1
ATOM 693 C C . VAL A 1 84 ? 1.971 -2.758 -16.942 1.00 97.81 84 VAL A C 1
ATOM 695 O O . VAL A 1 84 ? 2.214 -2.702 -18.152 1.00 97.81 84 VAL A O 1
ATOM 698 N N . THR A 1 85 ? 1.415 -1.743 -16.286 1.00 97.50 85 THR A N 1
ATOM 699 C CA . THR A 1 85 ? 0.993 -0.500 -16.951 1.00 97.50 85 THR A CA 1
ATOM 700 C C . THR A 1 85 ? 1.458 0.720 -16.180 1.00 97.50 85 THR A C 1
ATOM 702 O O . THR A 1 85 ? 1.225 0.824 -14.976 1.00 97.50 85 THR A O 1
ATOM 705 N N . ASP A 1 86 ? 2.059 1.668 -16.888 1.00 96.50 86 ASP A N 1
ATOM 706 C CA . ASP A 1 86 ? 2.528 2.918 -16.301 1.00 96.50 86 ASP A CA 1
ATOM 707 C C . ASP A 1 86 ? 1.372 3.908 -16.198 1.00 96.50 86 ASP A C 1
ATOM 709 O O . ASP A 1 86 ? 0.557 4.037 -17.114 1.00 96.50 86 ASP A O 1
ATOM 713 N N . VAL A 1 87 ? 1.271 4.588 -15.057 1.00 95.25 87 VAL A N 1
ATOM 714 C CA . VAL A 1 87 ? 0.186 5.533 -14.783 1.00 95.25 87 VAL A CA 1
ATOM 715 C C . VAL A 1 87 ? 0.747 6.748 -14.056 1.00 95.25 87 VAL A C 1
ATOM 717 O O . VAL A 1 87 ? 1.595 6.625 -13.172 1.00 95.25 87 VAL A O 1
ATOM 720 N N . VAL A 1 88 ? 0.252 7.935 -14.404 1.00 94.94 88 VAL A N 1
ATOM 721 C CA . VAL A 1 88 ? 0.579 9.164 -13.675 1.00 94.94 88 VAL A CA 1
ATOM 722 C C . VAL A 1 88 ? -0.065 9.109 -12.293 1.00 94.94 88 VAL A C 1
ATOM 724 O O . VAL A 1 88 ? -1.256 8.826 -12.154 1.00 94.94 88 VAL A O 1
ATOM 727 N N . TYR A 1 89 ? 0.730 9.357 -11.256 1.00 96.06 89 TYR A N 1
ATOM 728 C CA . TYR A 1 89 ? 0.225 9.453 -9.897 1.00 96.06 89 TYR A CA 1
ATOM 729 C C . TYR A 1 89 ? 0.051 10.906 -9.488 1.00 96.06 89 TYR A C 1
ATOM 731 O O . TYR A 1 89 ? 1.020 11.656 -9.403 1.00 96.06 89 TYR A O 1
ATOM 739 N N . GLU A 1 90 ? -1.188 11.252 -9.167 1.00 94.62 90 GLU A N 1
ATOM 740 C CA . GLU A 1 90 ? -1.549 12.519 -8.550 1.00 94.62 90 GLU A CA 1
ATOM 741 C C . GLU A 1 90 ? -1.840 12.278 -7.062 1.00 94.62 90 GLU A C 1
ATOM 743 O O . GLU A 1 90 ? -2.761 11.521 -6.723 1.00 94.62 90 GLU A O 1
ATOM 748 N N . PRO A 1 91 ? -1.035 12.847 -6.147 1.00 94.50 91 PRO A N 1
ATOM 749 C CA . PRO A 1 91 ? -1.318 12.780 -4.723 1.00 94.50 91 PRO A CA 1
ATOM 750 C C . PRO A 1 91 ? -2.608 13.531 -4.382 1.00 94.50 91 PRO A C 1
ATOM 752 O O . PRO A 1 91 ? -2.838 14.644 -4.851 1.00 94.50 91 PRO A O 1
ATOM 755 N N . GLU A 1 92 ? -3.429 12.952 -3.506 1.00 94.69 92 GLU A N 1
ATOM 756 C CA . GLU A 1 92 ? -4.681 13.553 -3.022 1.00 94.69 92 GLU A CA 1
ATOM 757 C C . GLU A 1 92 ? -4.391 14.615 -1.943 1.00 94.69 92 GLU A C 1
ATOM 759 O O . GLU A 1 92 ? -4.939 14.587 -0.844 1.00 94.69 92 GLU A O 1
ATOM 764 N N . THR A 1 93 ? -3.488 15.551 -2.243 1.00 95.75 93 THR A N 1
ATOM 765 C CA . THR A 1 93 ? -2.886 16.493 -1.288 1.00 95.75 93 THR A CA 1
ATOM 766 C C . THR A 1 93 ? -3.925 17.235 -0.447 1.00 95.75 93 THR A C 1
ATOM 768 O O . THR A 1 93 ? -3.746 17.385 0.757 1.00 95.75 93 THR A O 1
ATOM 771 N N . HIS A 1 94 ? -5.038 17.658 -1.051 1.00 95.94 94 HIS A N 1
ATOM 772 C CA . HIS A 1 94 ? -6.115 18.349 -0.337 1.00 95.94 94 HIS A CA 1
ATOM 773 C C . HIS A 1 94 ? -6.829 17.442 0.673 1.00 95.94 94 HIS A C 1
ATOM 775 O O . HIS A 1 94 ? -7.081 17.868 1.796 1.00 95.94 94 HIS A O 1
ATOM 781 N N . ALA A 1 95 ? -7.099 16.185 0.310 1.00 95.44 95 ALA A N 1
ATOM 782 C CA . ALA A 1 95 ? -7.761 15.225 1.193 1.00 95.44 95 ALA A CA 1
ATOM 783 C C . ALA A 1 95 ? -6.900 14.867 2.414 1.00 95.44 95 ALA A C 1
ATOM 785 O O . ALA A 1 95 ? -7.432 14.547 3.472 1.00 95.44 95 ALA A O 1
ATOM 786 N N . PHE A 1 96 ? -5.574 14.964 2.283 1.00 95.06 96 PHE A N 1
ATOM 787 C CA . PHE A 1 96 ? -4.627 14.724 3.372 1.00 95.06 96 PHE A CA 1
ATOM 788 C C . PHE A 1 96 ? -4.210 15.992 4.128 1.00 95.06 96 PHE A C 1
ATOM 790 O O . PHE A 1 96 ? -3.302 15.918 4.947 1.00 95.06 96 PHE A O 1
ATOM 797 N N . GLY A 1 97 ? -4.859 17.141 3.907 1.00 95.38 97 GLY A N 1
ATOM 798 C CA . GLY A 1 97 ? -4.595 18.360 4.683 1.00 95.38 97 GLY A CA 1
ATOM 799 C C . GLY A 1 97 ? -3.385 19.175 4.210 1.00 95.38 97 GLY A C 1
ATOM 800 O O . GLY A 1 97 ? -2.755 19.864 5.007 1.00 95.38 97 GLY A O 1
ATOM 801 N N . GLY A 1 98 ? -3.047 19.111 2.921 1.00 97.12 98 GLY A N 1
ATOM 802 C CA . GLY A 1 98 ? -1.958 19.881 2.318 1.00 97.12 98 GLY A CA 1
ATOM 803 C C . GLY A 1 98 ? -0.663 19.084 2.153 1.00 97.12 98 GLY A C 1
ATOM 804 O O . GLY A 1 98 ? -0.621 17.867 2.339 1.00 97.12 98 GLY A O 1
ATOM 805 N N . ALA A 1 99 ? 0.412 19.773 1.759 1.00 95.75 99 ALA A N 1
ATOM 806 C CA . ALA A 1 99 ? 1.689 19.139 1.422 1.00 95.75 99 ALA A CA 1
ATOM 807 C C . ALA A 1 99 ? 2.301 18.364 2.603 1.00 95.75 99 ALA A C 1
ATOM 809 O O . ALA A 1 99 ? 2.743 17.227 2.428 1.00 95.75 99 ALA A O 1
ATOM 810 N N . ASP A 1 100 ? 2.262 18.936 3.809 1.00 95.81 100 ASP A N 1
ATOM 811 C CA . ASP A 1 100 ? 2.809 18.300 5.013 1.00 95.81 100 ASP A CA 1
ATOM 812 C C . ASP A 1 100 ? 2.020 17.052 5.407 1.00 95.81 100 ASP A C 1
ATOM 814 O O . ASP A 1 100 ? 2.599 16.005 5.711 1.00 95.81 100 ASP A O 1
ATOM 818 N N . GLY A 1 101 ? 0.690 17.134 5.344 1.00 95.75 101 GLY A N 1
ATOM 819 C CA . GLY A 1 101 ? -0.181 16.001 5.623 1.00 95.75 101 GLY A CA 1
ATOM 820 C C . GLY A 1 101 ? -0.034 14.882 4.588 1.00 95.75 101 GLY A C 1
ATOM 821 O O . GLY A 1 101 ? 0.066 13.713 4.961 1.00 95.75 101 GLY A O 1
ATOM 822 N N . MET A 1 102 ? 0.129 15.220 3.304 1.00 96.81 102 MET A N 1
ATOM 823 C CA . MET A 1 102 ? 0.456 14.246 2.256 1.00 96.81 102 MET A CA 1
ATOM 824 C C . MET A 1 102 ? 1.820 13.585 2.499 1.00 96.81 102 MET A C 1
ATOM 826 O O . MET A 1 102 ? 1.941 12.366 2.383 1.00 96.81 102 MET A O 1
ATOM 830 N N . ALA A 1 103 ? 2.839 14.347 2.908 1.00 95.81 103 ALA A N 1
ATOM 831 C CA . ALA A 1 103 ? 4.148 13.794 3.252 1.00 95.81 103 ALA A CA 1
ATOM 832 C C . ALA A 1 103 ? 4.074 12.849 4.467 1.00 95.81 103 ALA A C 1
ATOM 834 O O . ALA A 1 103 ? 4.711 11.792 4.471 1.00 95.81 103 ALA A O 1
ATOM 835 N N . CYS A 1 104 ? 3.278 13.190 5.489 1.00 95.75 104 CYS A N 1
ATOM 836 C CA . CYS A 1 104 ? 2.968 12.296 6.608 1.00 95.75 104 CYS A CA 1
ATOM 837 C C . CYS A 1 104 ? 2.278 11.011 6.132 1.00 95.75 104 CYS A C 1
ATOM 839 O O . CYS A 1 104 ? 2.708 9.916 6.501 1.00 95.75 104 CYS A O 1
ATOM 841 N N . ALA A 1 105 ? 1.257 11.135 5.281 1.00 96.38 105 ALA A N 1
ATOM 842 C CA . ALA A 1 105 ? 0.515 10.007 4.734 1.00 96.38 105 ALA A CA 1
ATOM 843 C C . ALA A 1 105 ? 1.418 9.077 3.912 1.00 96.38 105 ALA A C 1
ATOM 845 O O . ALA A 1 105 ? 1.394 7.869 4.114 1.00 96.38 105 ALA A O 1
ATOM 846 N N . HIS A 1 106 ? 2.285 9.616 3.051 1.00 97.69 106 HIS A N 1
ATOM 847 C CA . HIS A 1 106 ? 3.252 8.823 2.287 1.00 97.69 106 HIS A CA 1
ATOM 848 C C . HIS A 1 106 ? 4.208 8.024 3.171 1.00 97.69 106 HIS A C 1
ATOM 850 O O . HIS A 1 106 ? 4.430 6.843 2.903 1.00 97.69 106 HIS A O 1
ATOM 856 N N . ARG A 1 107 ? 4.745 8.632 4.239 1.00 96.81 107 ARG A N 1
ATOM 857 C CA . ARG A 1 107 ? 5.589 7.911 5.206 1.00 96.81 107 ARG A CA 1
ATOM 858 C C . ARG A 1 107 ? 4.814 6.784 5.883 1.00 96.81 107 ARG A C 1
ATOM 860 O O . ARG A 1 107 ? 5.319 5.667 5.970 1.00 96.81 107 ARG A O 1
ATOM 867 N N . LEU A 1 108 ? 3.584 7.060 6.320 1.00 96.06 108 LEU A N 1
ATOM 868 C CA . LEU A 1 108 ? 2.718 6.052 6.927 1.00 96.06 108 LEU A CA 1
ATOM 869 C C . LEU A 1 108 ? 2.425 4.904 5.953 1.00 96.06 108 LEU A C 1
ATOM 871 O O . LEU A 1 108 ? 2.621 3.750 6.314 1.00 96.06 108 LEU A O 1
ATOM 875 N N . PHE A 1 109 ? 2.014 5.202 4.718 1.00 97.75 109 PHE A N 1
ATOM 876 C CA . PHE A 1 109 ? 1.691 4.192 3.706 1.00 97.75 109 PHE A CA 1
ATOM 877 C C . PHE A 1 109 ? 2.885 3.317 3.357 1.00 97.75 109 PHE A C 1
ATOM 879 O O . PHE A 1 109 ? 2.717 2.116 3.138 1.00 97.75 109 PHE A O 1
ATOM 886 N N . HIS A 1 110 ? 4.080 3.904 3.312 1.00 98.38 110 HIS A N 1
ATOM 887 C CA . HIS A 1 110 ? 5.303 3.157 3.077 1.00 98.38 110 HIS A CA 1
ATOM 888 C C . HIS A 1 110 ? 5.583 2.158 4.204 1.00 98.38 110 HIS A C 1
ATOM 890 O O . HIS A 1 110 ? 5.724 0.960 3.944 1.00 98.38 110 HIS A O 1
ATOM 896 N N . HIS A 1 111 ? 5.592 2.626 5.455 1.00 96.75 111 HIS A N 1
ATOM 897 C CA . HIS A 1 111 ? 5.818 1.747 6.599 1.00 96.75 111 HIS A CA 1
ATOM 898 C C . HIS A 1 111 ? 4.723 0.684 6.728 1.00 96.75 111 HIS A C 1
ATOM 900 O O . HIS A 1 111 ? 5.043 -0.490 6.905 1.00 96.75 111 HIS A O 1
ATOM 906 N N . ASP A 1 112 ? 3.452 1.060 6.575 1.00 96.25 112 ASP A N 1
ATOM 907 C CA . ASP A 1 112 ? 2.325 0.124 6.607 1.00 96.25 112 ASP A CA 1
ATOM 908 C C . ASP A 1 112 ? 2.464 -0.953 5.523 1.00 96.25 112 ASP A C 1
ATOM 910 O O . ASP A 1 112 ? 2.400 -2.142 5.826 1.00 96.25 112 ASP A O 1
ATOM 914 N N . SER A 1 113 ? 2.780 -0.567 4.282 1.00 97.81 113 SER A N 1
ATOM 915 C CA . SER A 1 113 ? 2.973 -1.512 3.174 1.00 97.81 113 SER A CA 1
ATOM 916 C C . SER A 1 113 ? 4.122 -2.486 3.432 1.00 97.81 113 SER A C 1
ATOM 918 O O . SER A 1 113 ? 3.961 -3.694 3.233 1.00 97.81 113 SER A O 1
ATOM 920 N N . ARG A 1 114 ? 5.271 -1.979 3.900 1.00 96.31 114 ARG A N 1
ATOM 921 C CA . ARG A 1 114 ? 6.452 -2.798 4.201 1.00 96.31 114 ARG A CA 1
ATOM 922 C C . ARG A 1 114 ? 6.166 -3.781 5.337 1.00 96.31 114 ARG A C 1
ATOM 924 O O . ARG A 1 114 ? 6.446 -4.972 5.200 1.00 96.31 114 ARG A O 1
ATOM 931 N N . HIS A 1 115 ? 5.564 -3.316 6.432 1.00 93.88 115 HIS A N 1
ATOM 932 C CA . HIS A 1 115 ? 5.233 -4.167 7.576 1.00 93.88 115 HIS A CA 1
ATOM 933 C C . HIS A 1 115 ? 4.119 -5.169 7.267 1.00 93.88 115 HIS A C 1
ATOM 935 O O . HIS A 1 115 ? 4.209 -6.321 7.690 1.00 93.88 115 HIS A O 1
ATOM 941 N N . LEU A 1 116 ? 3.099 -4.771 6.502 1.00 94.25 116 LEU A N 1
ATOM 942 C CA . LEU A 1 116 ? 2.018 -5.658 6.089 1.00 94.25 116 LEU A CA 1
ATOM 943 C C . LEU A 1 116 ? 2.543 -6.798 5.216 1.00 94.25 116 LEU A C 1
ATOM 945 O O . LEU A 1 116 ? 2.219 -7.955 5.474 1.00 94.25 116 LEU A O 1
ATOM 949 N N . LEU A 1 117 ? 3.363 -6.503 4.203 1.00 94.88 117 LEU A N 1
ATOM 950 C CA . LEU A 1 117 ? 3.907 -7.547 3.332 1.00 94.88 117 LEU A CA 1
ATOM 951 C C . LEU A 1 117 ? 4.871 -8.472 4.081 1.00 94.88 117 LEU A C 1
ATOM 953 O O . LEU A 1 117 ? 4.791 -9.683 3.893 1.00 94.88 117 LEU A O 1
ATOM 957 N N . ALA A 1 118 ? 5.693 -7.940 4.991 1.00 92.50 118 ALA A N 1
ATOM 958 C CA . ALA A 1 118 ? 6.537 -8.761 5.859 1.00 92.50 118 ALA A CA 1
ATOM 959 C C . ALA A 1 118 ? 5.710 -9.675 6.784 1.00 92.50 118 ALA A C 1
ATOM 961 O O . ALA A 1 118 ? 6.012 -10.859 6.909 1.00 92.50 118 ALA A O 1
ATOM 962 N N . HIS A 1 119 ? 4.632 -9.157 7.387 1.00 91.88 119 HIS A N 1
ATOM 963 C CA . HIS A 1 119 ? 3.709 -9.948 8.214 1.00 91.88 119 HIS A CA 1
ATOM 964 C C . HIS A 1 119 ? 3.019 -11.054 7.413 1.00 91.88 119 HIS A C 1
ATOM 966 O O . HIS A 1 119 ? 2.836 -12.160 7.913 1.00 91.88 119 HIS A O 1
ATOM 972 N N . LEU A 1 120 ? 2.627 -10.775 6.169 1.00 93.25 120 LEU A N 1
ATOM 973 C CA . LEU A 1 120 ? 2.003 -11.768 5.293 1.00 93.25 120 LEU A CA 1
ATOM 974 C C . LEU A 1 120 ? 2.994 -12.829 4.796 1.00 93.25 120 LEU A C 1
ATOM 976 O O . LEU A 1 120 ? 2.573 -13.955 4.543 1.00 93.25 120 LEU A O 1
ATOM 980 N N . ALA A 1 121 ? 4.277 -12.487 4.671 1.00 92.31 121 ALA A N 1
ATOM 981 C CA . ALA A 1 121 ? 5.331 -13.405 4.247 1.00 92.31 121 ALA A CA 1
ATOM 982 C C . ALA A 1 121 ? 5.822 -14.349 5.364 1.00 92.31 121 ALA A C 1
ATOM 984 O O . ALA A 1 121 ? 6.463 -15.351 5.056 1.00 92.31 121 ALA A O 1
ATOM 985 N N . ASP A 1 122 ? 5.546 -14.052 6.641 1.00 89.81 122 ASP A N 1
ATOM 986 C CA . ASP A 1 122 ? 5.977 -14.872 7.782 1.00 89.81 122 ASP A CA 1
ATOM 987 C C . ASP A 1 122 ? 5.312 -16.270 7.743 1.00 89.81 122 ASP A C 1
ATOM 989 O O . ASP A 1 122 ? 4.095 -16.369 7.902 1.00 89.81 122 ASP A O 1
ATOM 993 N N . PRO A 1 123 ? 6.064 -17.379 7.598 1.00 80.94 123 PRO A N 1
ATOM 994 C CA . PRO A 1 123 ? 5.482 -18.722 7.515 1.00 80.94 123 PRO A CA 1
ATOM 995 C C . PRO A 1 123 ? 4.751 -19.183 8.787 1.00 80.94 123 PRO A C 1
ATOM 997 O O . PRO A 1 123 ? 3.879 -20.046 8.717 1.00 80.94 123 PRO A O 1
ATOM 1000 N N . GLY A 1 124 ? 5.103 -18.638 9.956 1.00 77.69 124 GLY A N 1
ATOM 1001 C CA . GLY A 1 124 ? 4.523 -19.017 11.247 1.00 77.69 124 GLY A CA 1
ATOM 1002 C C . GLY A 1 124 ? 3.380 -18.111 11.708 1.00 77.69 124 GLY A C 1
ATOM 1003 O O . GLY A 1 124 ? 2.615 -18.490 12.596 1.00 77.69 124 GLY A O 1
ATOM 1004 N N . ARG A 1 125 ? 3.266 -16.905 11.139 1.00 74.56 125 ARG A N 1
ATOM 1005 C CA . ARG A 1 125 ? 2.273 -15.884 11.539 1.00 74.56 125 ARG A CA 1
ATOM 1006 C C . ARG A 1 125 ? 1.484 -15.292 10.372 1.00 74.56 125 ARG A C 1
ATOM 1008 O O . ARG A 1 125 ? 0.606 -14.457 10.602 1.00 74.56 125 ARG A O 1
ATOM 1015 N N . GLY A 1 126 ? 1.769 -15.740 9.153 1.00 76.00 126 GLY A N 1
ATOM 1016 C CA . GLY A 1 126 ? 1.247 -15.229 7.894 1.00 76.00 126 GLY A CA 1
ATOM 1017 C C . GLY A 1 126 ? -0.263 -15.093 7.912 1.00 76.00 126 GLY A C 1
ATOM 1018 O O . GLY A 1 126 ? -1.001 -16.075 7.978 1.00 76.00 126 GLY A O 1
ATOM 1019 N N . GLY A 1 127 ? -0.739 -13.849 7.904 1.00 74.88 127 GLY A N 1
ATOM 1020 C CA . GLY A 1 127 ? -2.172 -13.559 7.878 1.00 74.88 127 GLY A CA 1
ATOM 1021 C C . GLY A 1 127 ? -2.945 -13.970 9.139 1.00 74.88 127 GLY A C 1
ATOM 1022 O O . GLY A 1 127 ? -4.178 -13.934 9.121 1.00 74.88 127 GLY A O 1
ATOM 1023 N N . ALA A 1 128 ? -2.274 -14.307 10.243 1.00 82.88 128 ALA A N 1
ATOM 1024 C CA . ALA A 1 128 ? -2.935 -14.510 11.524 1.00 82.88 128 ALA A CA 1
ATOM 1025 C C . ALA A 1 128 ? -3.490 -13.178 12.058 1.00 82.88 128 ALA A C 1
ATOM 1027 O O . ALA A 1 128 ? -2.881 -12.119 11.895 1.00 82.88 128 ALA A O 1
ATOM 1028 N N . HIS A 1 129 ? -4.654 -13.245 12.711 1.00 84.38 129 HIS A N 1
ATOM 1029 C CA . HIS A 1 129 ? -5.270 -12.137 13.457 1.00 84.38 129 HIS A CA 1
ATOM 1030 C C . HIS A 1 129 ? -5.483 -10.836 12.669 1.00 84.38 129 HIS A C 1
ATOM 1032 O O . HIS A 1 129 ? -5.427 -9.747 13.232 1.00 84.38 129 HIS A O 1
ATOM 1038 N N . ARG A 1 130 ? -5.720 -10.923 11.353 1.00 87.06 130 ARG A N 1
ATOM 1039 C CA . ARG A 1 130 ? -5.841 -9.737 10.484 1.00 87.06 130 ARG A CA 1
ATOM 1040 C C . ARG A 1 130 ? -6.903 -8.758 10.966 1.00 87.06 130 ARG A C 1
ATOM 1042 O O . ARG A 1 130 ? -6.659 -7.561 10.963 1.00 87.06 130 ARG A O 1
ATOM 1049 N N . ARG A 1 131 ? -8.062 -9.264 11.398 1.00 85.69 131 ARG A N 1
ATOM 1050 C CA . ARG A 1 131 ? -9.177 -8.423 11.860 1.00 85.69 131 ARG A CA 1
ATOM 1051 C C . ARG A 1 131 ? -8.798 -7.669 13.130 1.00 85.69 131 ARG A C 1
ATOM 1053 O O . ARG A 1 131 ? -9.016 -6.467 13.221 1.00 85.69 131 ARG A O 1
ATOM 1060 N N . GLU A 1 132 ? -8.206 -8.373 14.084 1.00 86.00 132 GLU A N 1
ATOM 1061 C CA . GLU A 1 132 ? -7.778 -7.819 15.360 1.00 86.00 132 GLU A CA 1
ATOM 1062 C C . GLU A 1 132 ? -6.642 -6.812 15.171 1.00 86.00 132 GLU A C 1
ATOM 1064 O O . GLU A 1 132 ? -6.688 -5.719 15.730 1.00 86.00 132 GLU A O 1
ATOM 1069 N N . LEU A 1 133 ? -5.663 -7.139 14.322 1.00 87.31 133 LEU A N 1
ATOM 1070 C CA . LEU A 1 133 ? -4.568 -6.240 13.969 1.00 87.31 133 LEU A CA 1
ATOM 1071 C C . LEU A 1 133 ? -5.077 -4.966 13.299 1.00 87.31 133 LEU A C 1
ATOM 1073 O O . LEU A 1 133 ? -4.639 -3.891 13.689 1.00 87.31 133 LEU A O 1
ATOM 1077 N N . SER A 1 134 ? -6.029 -5.045 12.364 1.00 88.69 134 SER A N 1
ATOM 1078 C CA . SER A 1 134 ? -6.614 -3.845 11.752 1.00 88.69 134 SER A CA 1
ATOM 1079 C C . SER A 1 134 ? -7.233 -2.912 12.797 1.00 88.69 134 SER A C 1
ATOM 1081 O O . SER A 1 134 ? -6.962 -1.715 12.776 1.00 88.69 134 SER A O 1
ATOM 1083 N N . ILE A 1 135 ? -8.003 -3.443 13.756 1.00 89.12 135 ILE A N 1
ATOM 1084 C CA . ILE A 1 135 ? -8.612 -2.615 14.812 1.00 89.12 135 ILE A CA 1
ATOM 1085 C C . ILE A 1 135 ? -7.537 -2.009 15.723 1.00 89.12 135 ILE A C 1
ATOM 1087 O O . ILE A 1 135 ? -7.609 -0.825 16.063 1.00 89.12 135 ILE A O 1
ATOM 1091 N N . LEU A 1 136 ? -6.521 -2.792 16.103 1.00 88.94 136 LEU A N 1
ATOM 1092 C CA . LEU A 1 136 ? -5.418 -2.319 16.943 1.00 88.94 136 LEU A CA 1
ATOM 1093 C C . LEU A 1 136 ? -4.590 -1.231 16.246 1.00 88.94 136 LEU A C 1
ATOM 1095 O O . LEU A 1 136 ? -4.255 -0.232 16.883 1.00 88.94 136 LEU A O 1
ATOM 1099 N N . LEU A 1 137 ? -4.289 -1.393 14.955 1.00 90.75 137 LEU A N 1
ATOM 1100 C CA . LEU A 1 137 ? -3.534 -0.425 14.157 1.00 90.75 137 LEU A CA 1
ATOM 1101 C C . LEU A 1 137 ? -4.313 0.881 13.991 1.00 90.75 137 LEU A C 1
ATOM 1103 O O . LEU A 1 137 ? -3.773 1.938 14.304 1.00 90.75 137 LEU A O 1
ATOM 1107 N N . CYS A 1 138 ? -5.594 0.819 13.611 1.00 92.38 138 CYS A N 1
ATOM 1108 C CA . CYS A 1 138 ? -6.448 2.007 13.536 1.00 92.38 138 CYS A CA 1
ATOM 1109 C C . CYS A 1 138 ? -6.539 2.718 14.893 1.00 92.38 138 CYS A C 1
ATOM 1111 O O . CYS A 1 138 ? -6.314 3.920 14.968 1.00 92.38 138 CYS A O 1
ATOM 1113 N N . THR A 1 139 ? -6.769 1.983 15.986 1.00 91.56 139 THR A N 1
ATOM 1114 C CA . THR A 1 139 ? -6.811 2.573 17.339 1.00 91.56 139 THR A CA 1
ATOM 1115 C C . THR A 1 139 ? -5.479 3.231 17.713 1.00 91.56 139 THR A C 1
ATOM 1117 O O . THR A 1 139 ? -5.454 4.299 18.319 1.00 91.56 139 THR A O 1
ATOM 1120 N N . THR A 1 140 ? -4.356 2.608 17.349 1.00 91.62 140 THR A N 1
ATOM 1121 C CA . THR A 1 140 ? -3.016 3.158 17.600 1.00 91.62 140 THR A CA 1
ATOM 1122 C C . THR A 1 140 ? -2.784 4.430 16.792 1.00 91.62 140 THR A C 1
ATOM 1124 O O . THR A 1 140 ? -2.241 5.392 17.326 1.00 91.62 140 THR A O 1
ATOM 1127 N N . MET A 1 141 ? -3.241 4.460 15.540 1.00 93.12 141 MET A N 1
ATOM 1128 C CA . MET A 1 141 ? -3.157 5.626 14.667 1.00 93.12 141 MET A CA 1
ATOM 1129 C C . MET A 1 141 ? -3.962 6.809 15.218 1.00 93.12 141 MET A C 1
ATOM 1131 O O . MET A 1 141 ? -3.426 7.910 15.283 1.00 93.12 141 MET A O 1
ATOM 1135 N N . LEU A 1 142 ? -5.196 6.587 15.688 1.00 93.81 142 LEU A N 1
ATOM 1136 C CA . LEU A 1 142 ? -6.013 7.646 16.300 1.00 93.81 142 LEU A CA 1
ATOM 1137 C C . LEU A 1 142 ? -5.331 8.237 17.544 1.00 93.81 142 LEU A C 1
ATOM 1139 O O . LEU A 1 142 ? -5.246 9.452 17.689 1.00 93.81 142 LEU A O 1
ATOM 1143 N N . ARG A 1 143 ? -4.755 7.386 18.402 1.00 93.31 143 ARG A N 1
ATOM 1144 C CA . ARG A 1 143 ? -3.981 7.837 19.574 1.00 93.31 143 ARG A CA 1
ATOM 1145 C C . ARG A 1 143 ? -2.728 8.611 19.185 1.00 93.31 143 ARG A C 1
ATOM 1147 O O . ARG A 1 143 ? -2.408 9.609 19.817 1.00 93.31 143 ARG A O 1
ATOM 1154 N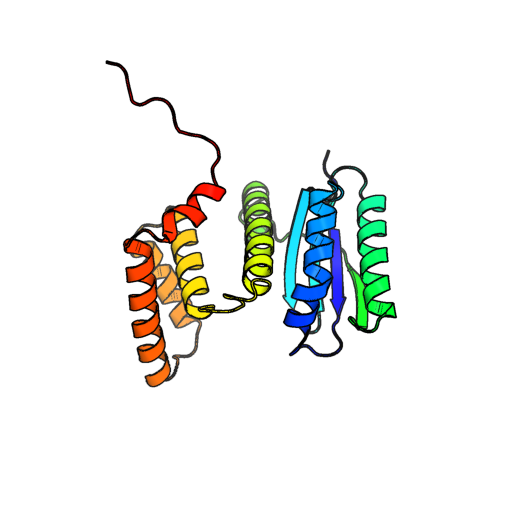 N . ALA A 1 144 ? -2.010 8.151 18.162 1.00 91.50 144 ALA A N 1
ATOM 1155 C CA . ALA A 1 144 ? -0.817 8.828 17.661 1.00 91.50 144 ALA A CA 1
ATOM 1156 C C . ALA A 1 144 ? -1.145 10.192 17.031 1.00 91.50 144 ALA A C 1
ATOM 1158 O O . ALA A 1 144 ? -0.310 11.090 17.070 1.00 91.50 144 ALA A O 1
ATOM 1159 N N . ALA A 1 145 ? -2.360 10.355 16.501 1.00 91.38 145 ALA A N 1
ATOM 1160 C CA . ALA A 1 145 ? -2.891 11.629 16.028 1.00 91.38 145 ALA A CA 1
ATOM 1161 C C . ALA A 1 145 ? -3.366 12.560 17.165 1.00 91.38 145 ALA A C 1
ATOM 1163 O O . ALA A 1 145 ? -3.790 13.676 16.891 1.00 91.38 145 ALA A O 1
ATOM 1164 N N . GLY A 1 146 ? -3.262 12.133 18.430 1.00 94.38 146 GLY A N 1
ATOM 1165 C CA . GLY A 1 146 ? -3.579 12.957 19.596 1.00 94.38 146 GLY A CA 1
ATOM 1166 C C . GLY A 1 146 ? -5.049 12.950 20.008 1.00 94.38 146 GLY A C 1
ATOM 1167 O O . GLY A 1 146 ? -5.397 13.712 20.902 1.00 94.38 146 GLY A O 1
ATOM 1168 N N . LEU A 1 147 ? -5.882 12.092 19.406 1.00 96.06 147 LEU A N 1
ATOM 1169 C CA . LEU A 1 147 ? -7.299 12.024 19.753 1.00 96.06 147 LEU A CA 1
ATOM 1170 C C . LEU A 1 147 ? -7.480 11.489 21.172 1.00 96.06 147 LEU A C 1
ATOM 1172 O O . LEU A 1 147 ? -6.894 10.461 21.547 1.00 96.06 147 LEU A O 1
ATOM 1176 N N . ASP A 1 148 ? -8.344 12.139 21.939 1.00 94.38 148 ASP A N 1
ATOM 1177 C CA . ASP A 1 148 ? -8.720 11.680 23.265 1.00 94.38 148 ASP A CA 1
ATOM 1178 C C . ASP A 1 148 ? -9.646 10.449 23.215 1.00 94.38 148 ASP A C 1
ATOM 1180 O O . ASP A 1 148 ? -9.934 9.870 22.162 1.00 94.38 148 ASP A O 1
ATOM 1184 N N . TRP A 1 149 ? -10.056 9.970 24.389 1.00 90.56 149 TRP A N 1
ATOM 1185 C CA . TRP A 1 149 ? -10.915 8.794 24.496 1.00 90.56 149 TRP A CA 1
ATOM 1186 C C . TRP A 1 149 ? -12.290 8.982 23.834 1.00 90.56 149 TRP A C 1
ATOM 1188 O O . TRP A 1 149 ? -12.785 8.051 23.197 1.00 90.56 149 TRP A O 1
ATOM 1198 N N . TYR A 1 150 ? -12.904 10.155 23.987 1.00 93.44 150 TYR A N 1
ATOM 1199 C CA . TYR A 1 150 ? -14.218 10.462 23.431 1.00 93.44 150 TYR A CA 1
ATOM 1200 C C . TYR A 1 150 ? -14.140 10.671 21.920 1.00 93.44 150 TYR A C 1
ATOM 1202 O O . TYR A 1 150 ? -14.968 10.126 21.197 1.00 93.44 150 TYR A O 1
ATOM 1210 N N . GLU A 1 151 ? -13.108 11.354 21.431 1.00 95.38 151 GLU A N 1
ATOM 1211 C CA . GLU A 1 151 ? -12.866 11.535 19.995 1.00 95.38 151 GLU A CA 1
ATOM 1212 C C . GLU A 1 151 ? -12.581 10.196 19.298 1.00 95.38 151 GLU A C 1
ATOM 1214 O O . GLU A 1 151 ? -13.106 9.917 18.221 1.00 95.38 151 GLU A O 1
ATOM 1219 N N . GLN A 1 152 ? -11.804 9.309 19.932 1.00 94.94 152 GLN A N 1
ATOM 1220 C CA . GLN A 1 152 ? -11.624 7.940 19.439 1.00 94.94 152 GLN A CA 1
ATOM 1221 C C . GLN A 1 152 ? -12.957 7.186 19.369 1.00 94.94 152 GLN A C 1
ATOM 1223 O O . GLN A 1 152 ? -13.202 6.471 18.396 1.00 94.94 152 GLN A O 1
ATOM 1228 N N . ALA A 1 153 ? -13.803 7.308 20.398 1.00 92.69 153 ALA A N 1
ATOM 1229 C CA . ALA A 1 153 ? -15.108 6.656 20.426 1.00 92.69 153 ALA A CA 1
ATOM 1230 C C . ALA A 1 153 ? -16.034 7.184 19.320 1.00 92.69 153 ALA A C 1
ATOM 1232 O O . ALA A 1 153 ? -16.694 6.377 18.666 1.00 92.69 153 ALA A O 1
ATOM 1233 N N . ASP A 1 154 ? -16.026 8.495 19.068 1.00 96.06 154 ASP A N 1
ATOM 1234 C CA . ASP A 1 154 ? -16.801 9.123 17.996 1.00 96.06 154 ASP A CA 1
ATOM 1235 C C . ASP A 1 154 ? -16.376 8.615 16.612 1.00 96.06 154 ASP A C 1
ATOM 1237 O O . ASP A 1 154 ? -17.217 8.166 15.836 1.00 96.06 154 ASP A O 1
ATOM 1241 N N . VAL A 1 155 ? -15.069 8.536 16.333 1.00 95.69 155 VAL A N 1
ATOM 1242 C CA . VAL A 1 155 ? -14.570 7.955 15.072 1.00 95.69 155 VAL A CA 1
ATOM 1243 C C . VAL A 1 155 ? -15.081 6.525 14.875 1.00 95.69 155 VAL A C 1
ATOM 1245 O O . VAL A 1 155 ? -15.518 6.160 13.782 1.00 95.69 155 VAL A O 1
ATOM 1248 N N . TRP A 1 156 ? -15.053 5.693 15.920 1.00 93.19 156 TRP A N 1
ATOM 1249 C CA . TRP A 1 156 ? -15.565 4.324 15.826 1.00 93.19 156 TRP A CA 1
ATOM 1250 C C . TRP A 1 156 ? -17.086 4.261 15.663 1.00 93.19 156 TRP A C 1
ATOM 1252 O O . TRP A 1 156 ? -17.561 3.371 14.954 1.00 93.19 156 TRP A O 1
ATOM 1262 N N . ALA A 1 157 ? -17.834 5.187 16.270 1.00 93.31 157 ALA A N 1
ATOM 1263 C CA . ALA A 1 157 ? -19.275 5.314 16.070 1.00 93.31 157 ALA A CA 1
ATOM 1264 C C . ALA A 1 157 ? -19.589 5.668 14.610 1.00 93.31 157 ALA A C 1
ATOM 1266 O O . ALA A 1 157 ? -20.325 4.935 13.954 1.00 93.31 157 ALA A O 1
ATOM 1267 N N . GLN A 1 158 ? -18.914 6.675 14.050 1.00 95.12 158 GLN A N 1
ATOM 1268 C CA . GLN A 1 158 ? -19.067 7.040 12.641 1.00 95.12 158 GLN A CA 1
ATOM 1269 C C . GLN A 1 158 ? -18.722 5.871 11.707 1.00 95.12 158 GLN A C 1
ATOM 1271 O O . GLN A 1 158 ? -19.455 5.592 10.760 1.00 95.12 158 GLN A O 1
ATOM 1276 N N . VAL A 1 159 ? -17.638 5.132 11.969 1.00 92.44 159 VAL A N 1
ATOM 1277 C CA . VAL A 1 159 ? -17.285 3.935 11.180 1.00 92.44 159 VAL A CA 1
ATOM 1278 C C . VAL A 1 159 ? -18.369 2.855 11.265 1.00 92.44 159 VAL A C 1
ATOM 1280 O O . VAL A 1 159 ? -18.603 2.159 10.274 1.00 92.44 159 VAL A O 1
ATOM 1283 N N . ALA A 1 160 ? -19.003 2.683 12.428 1.00 89.94 160 ALA A N 1
ATOM 1284 C CA . ALA A 1 160 ? -20.098 1.736 12.604 1.00 89.94 160 ALA A CA 1
ATOM 1285 C C . ALA A 1 160 ? -21.350 2.170 11.831 1.00 89.94 160 ALA A C 1
ATOM 1287 O O . ALA A 1 160 ? -21.956 1.327 11.179 1.00 89.94 160 ALA A O 1
ATOM 1288 N N . ASP A 1 161 ? -21.674 3.464 11.822 1.00 93.12 161 ASP A N 1
ATOM 1289 C CA . ASP A 1 161 ? -22.827 4.013 11.097 1.00 93.12 161 ASP A CA 1
ATOM 1290 C C . ASP A 1 161 ? -22.684 3.889 9.571 1.00 93.12 161 ASP A C 1
ATOM 1292 O O . ASP A 1 161 ? -23.669 3.727 8.854 1.00 93.12 161 ASP A O 1
ATOM 1296 N N . HIS A 1 162 ? -21.450 3.898 9.057 1.00 92.12 162 HIS A N 1
ATOM 1297 C CA . HIS A 1 162 ? -21.159 3.701 7.630 1.00 92.12 162 HIS A CA 1
ATOM 1298 C C . HIS A 1 162 ? -21.140 2.225 7.197 1.00 92.12 162 HIS A C 1
ATOM 1300 O O . HIS A 1 162 ? -20.787 1.921 6.052 1.00 92.12 162 HIS A O 1
ATOM 1306 N N . ARG A 1 163 ? -21.438 1.282 8.098 1.00 86.50 163 ARG A N 1
ATOM 1307 C CA . ARG A 1 163 ? -21.312 -0.155 7.839 1.00 86.50 163 ARG A CA 1
ATOM 1308 C C . ARG A 1 163 ? -22.553 -0.921 8.257 1.00 86.50 163 ARG A C 1
ATOM 1310 O O . ARG A 1 163 ? -23.126 -0.690 9.314 1.00 86.50 163 ARG A O 1
ATOM 1317 N N . ASP A 1 164 ? -22.874 -1.950 7.481 1.00 87.06 164 ASP A N 1
ATOM 1318 C CA . ASP A 1 164 ? -23.893 -2.906 7.892 1.00 87.06 164 ASP A CA 1
ATOM 1319 C C . ASP A 1 164 ? -23.476 -3.623 9.179 1.00 87.06 164 ASP A C 1
ATOM 1321 O O . ASP A 1 164 ? -22.345 -4.104 9.339 1.00 87.06 164 ASP A O 1
ATOM 1325 N N . ALA A 1 165 ? -24.436 -3.729 10.093 1.00 79.19 165 ALA A N 1
ATOM 1326 C CA . ALA A 1 165 ? -24.305 -4.482 11.323 1.00 79.19 165 ALA A CA 1
ATOM 1327 C C . ALA A 1 165 ? -23.881 -5.937 11.024 1.00 79.19 165 ALA A C 1
ATOM 1329 O O . ALA A 1 165 ? -24.623 -6.664 10.361 1.00 79.19 165 ALA A O 1
ATOM 1330 N N . PRO A 1 166 ? -22.739 -6.427 11.552 1.00 79.56 166 PRO A N 1
ATOM 1331 C CA . PRO A 1 166 ? -22.397 -7.833 11.390 1.00 79.56 166 PRO A CA 1
ATOM 1332 C C . PRO A 1 166 ? -23.373 -8.713 12.189 1.00 79.56 166 PRO A C 1
ATOM 1334 O O . PRO A 1 166 ? -23.825 -8.277 13.259 1.00 79.56 166 PRO A O 1
ATOM 1337 N N . PRO A 1 167 ? -23.639 -9.952 11.726 1.00 83.38 167 PRO A N 1
ATOM 1338 C CA . PRO A 1 167 ? -24.389 -10.960 12.471 1.00 83.38 167 PRO A CA 1
ATOM 1339 C C . PRO A 1 167 ? -23.890 -11.125 13.925 1.00 83.38 167 PRO A C 1
ATOM 1341 O O . PRO A 1 167 ? -22.676 -11.024 14.149 1.00 83.38 167 PRO A O 1
ATOM 1344 N N . PRO A 1 168 ? -24.780 -11.357 14.914 1.00 79.19 168 PRO A N 1
ATOM 1345 C CA . PRO A 1 168 ? -24.412 -11.390 16.336 1.00 79.19 168 PRO A CA 1
ATOM 1346 C C . PRO A 1 168 ? -23.305 -12.396 16.686 1.00 79.19 168 PRO A C 1
ATOM 1348 O O . PRO A 1 168 ? -22.359 -12.051 17.389 1.00 79.19 168 PRO A O 1
ATOM 1351 N N . ASP A 1 169 ? -23.350 -13.596 16.109 1.00 81.88 169 ASP A N 1
ATOM 1352 C CA . ASP A 1 169 ? -22.349 -14.659 16.277 1.00 81.88 169 ASP A CA 1
ATOM 1353 C C . ASP A 1 169 ? -20.929 -14.194 15.909 1.00 81.88 169 ASP A C 1
ATOM 1355 O O . ASP A 1 169 ? -19.948 -14.501 16.592 1.00 81.88 169 ASP A O 1
ATOM 1359 N N . ARG A 1 170 ? -20.803 -13.380 14.854 1.00 77.88 170 ARG A N 1
ATOM 1360 C CA . ARG A 1 170 ? -19.510 -12.837 14.416 1.00 77.88 170 ARG A CA 1
ATOM 1361 C C . ARG A 1 170 ? -18.971 -11.768 15.361 1.00 77.88 170 ARG A C 1
ATOM 1363 O O . ARG A 1 170 ? -17.749 -11.614 15.452 1.00 77.88 170 ARG A O 1
ATOM 1370 N N . ARG A 1 171 ? -19.851 -11.033 16.050 1.00 77.62 171 ARG A N 1
ATOM 1371 C CA . ARG A 1 171 ? -19.458 -10.006 17.029 1.00 77.62 171 ARG A CA 1
ATOM 1372 C C . ARG A 1 171 ? -18.818 -10.647 18.254 1.00 77.62 171 ARG A C 1
ATOM 1374 O O . ARG A 1 171 ? -17.714 -10.250 18.627 1.00 77.62 171 ARG A O 1
ATOM 1381 N N . ASP A 1 172 ? -19.443 -11.684 18.803 1.00 80.81 172 ASP A N 1
ATOM 1382 C CA . ASP A 1 172 ? -18.963 -12.363 20.011 1.00 80.81 172 ASP A CA 1
ATOM 1383 C C . ASP A 1 172 ? -17.590 -13.011 19.796 1.00 80.81 172 ASP A C 1
ATOM 1385 O O . ASP A 1 172 ? -16.671 -12.855 20.609 1.00 80.81 172 ASP A O 1
ATOM 1389 N N . VAL A 1 173 ? -17.410 -13.673 18.648 1.00 81.06 173 VAL A N 1
ATOM 1390 C CA . VAL A 1 173 ? -16.131 -14.286 18.258 1.00 81.06 173 VAL A CA 1
ATOM 1391 C C . VAL A 1 173 ? -15.017 -13.239 18.175 1.00 81.06 173 VAL A C 1
ATOM 1393 O O . VAL A 1 173 ? -13.921 -13.454 18.710 1.00 81.06 173 VAL A O 1
ATOM 1396 N N . LEU A 1 174 ? -15.284 -12.093 17.540 1.00 78.94 174 LEU A N 1
ATOM 1397 C CA . LEU A 1 174 ? -14.309 -11.012 17.409 1.00 78.94 174 LEU A CA 1
ATOM 1398 C C . LEU A 1 174 ? -13.986 -10.379 18.766 1.00 78.94 174 LEU A C 1
ATOM 1400 O O . LEU A 1 174 ? -12.813 -10.171 19.073 1.00 78.94 174 LEU A O 1
ATOM 1404 N N . GLN A 1 175 ? -14.992 -10.126 19.605 1.00 81.50 175 GLN A N 1
ATOM 1405 C CA . GLN A 1 175 ? -14.803 -9.555 20.939 1.00 81.50 175 GLN A CA 1
ATOM 1406 C C . GLN A 1 175 ? -13.941 -10.461 21.825 1.00 81.50 175 GLN A C 1
ATOM 1408 O O . GLN A 1 175 ? -12.998 -9.991 22.469 1.00 81.50 175 GLN A O 1
ATOM 1413 N N . ALA A 1 176 ? -14.213 -11.769 21.833 1.00 82.06 176 ALA A N 1
ATOM 1414 C CA . ALA A 1 176 ? -13.404 -12.736 22.567 1.00 82.06 176 ALA A CA 1
ATOM 1415 C C . ALA A 1 176 ? -11.955 -12.770 22.050 1.00 82.06 176 ALA A C 1
ATOM 1417 O O . ALA A 1 176 ? -11.009 -12.829 22.839 1.00 82.06 176 ALA A O 1
ATOM 1418 N N . SER A 1 177 ? -11.766 -12.694 20.731 1.00 80.56 177 SER A N 1
ATOM 1419 C CA . SER A 1 177 ? -10.437 -12.676 20.119 1.00 80.56 177 SER A CA 1
ATOM 1420 C C . SER A 1 177 ? -9.652 -11.402 20.433 1.00 80.56 177 SER A C 1
ATOM 1422 O O . SER A 1 177 ? -8.494 -11.480 20.843 1.00 80.56 177 SER A O 1
ATOM 1424 N N . MET A 1 178 ? -10.301 -10.238 20.368 1.00 82.31 178 MET A N 1
ATOM 1425 C CA . MET A 1 178 ? -9.715 -8.952 20.750 1.00 82.31 178 MET A CA 1
ATOM 1426 C C . MET A 1 178 ? -9.274 -8.935 22.213 1.00 82.31 178 MET A C 1
ATOM 1428 O O . MET A 1 178 ? -8.159 -8.509 22.509 1.00 82.31 178 MET A O 1
ATOM 1432 N N . ARG A 1 179 ? -10.094 -9.461 23.135 1.00 81.38 179 ARG A N 1
ATOM 1433 C CA . ARG A 1 179 ? -9.719 -9.581 24.556 1.00 81.38 179 ARG A CA 1
ATOM 1434 C C . ARG A 1 179 ? -8.448 -10.409 24.743 1.00 81.38 179 ARG A C 1
ATOM 1436 O O . ARG A 1 179 ? -7.562 -9.996 25.487 1.00 81.38 179 ARG A O 1
ATOM 1443 N N . ARG A 1 180 ? -8.322 -11.533 24.026 1.00 81.19 180 ARG A N 1
ATOM 1444 C CA . ARG A 1 180 ? -7.103 -12.360 24.052 1.00 81.19 180 ARG A CA 1
ATOM 1445 C C . ARG A 1 180 ? -5.883 -11.609 23.516 1.00 81.19 180 ARG A C 1
ATOM 1447 O O . ARG A 1 180 ? -4.814 -11.713 24.111 1.00 81.19 180 ARG A O 1
ATOM 1454 N N . GLN A 1 181 ? -6.026 -10.849 22.428 1.00 78.56 181 GLN A N 1
ATOM 1455 C CA . GLN A 1 181 ? -4.909 -10.073 21.876 1.00 78.56 181 GLN A CA 1
ATOM 1456 C C . GLN A 1 181 ? -4.485 -8.924 22.791 1.00 78.56 181 GLN A C 1
ATOM 1458 O O . GLN A 1 181 ? -3.294 -8.727 23.009 1.00 78.56 181 GLN A O 1
ATOM 1463 N N . LEU A 1 182 ? -5.441 -8.204 23.379 1.00 76.44 182 LEU A N 1
ATOM 1464 C CA . LEU A 1 182 ? -5.158 -7.118 24.317 1.00 76.44 182 LEU A CA 1
ATOM 1465 C C . LEU A 1 182 ? -4.471 -7.615 25.595 1.00 76.44 182 LEU A C 1
ATOM 1467 O O . LEU A 1 182 ? -3.573 -6.939 26.091 1.00 76.44 182 LEU A O 1
ATOM 1471 N N . ALA A 1 183 ? -4.848 -8.793 26.105 1.00 74.56 183 ALA A N 1
ATOM 1472 C CA . ALA A 1 183 ? -4.153 -9.426 27.227 1.00 74.56 183 ALA A CA 1
ATOM 1473 C C . ALA A 1 183 ? -2.690 -9.741 26.865 1.00 74.56 183 ALA A C 1
ATOM 1475 O O . ALA A 1 183 ? -1.771 -9.276 27.532 1.00 74.56 183 ALA A O 1
ATOM 1476 N N . ARG A 1 184 ? -2.458 -10.398 25.720 1.00 68.75 184 ARG A N 1
ATOM 1477 C CA . ARG A 1 184 ? -1.101 -10.693 25.216 1.00 68.75 184 ARG A CA 1
ATOM 1478 C C . ARG A 1 184 ? -0.255 -9.437 24.991 1.00 68.75 184 ARG A C 1
ATOM 1480 O O . ARG A 1 184 ? 0.953 -9.456 25.232 1.00 68.75 184 ARG A O 1
ATOM 1487 N N . TRP A 1 185 ? -0.884 -8.358 24.527 1.00 61.34 185 TRP A N 1
ATOM 1488 C CA . TRP A 1 185 ? -0.238 -7.066 24.307 1.00 61.34 185 TRP A CA 1
ATOM 1489 C C . TRP A 1 185 ? 0.178 -6.397 25.626 1.00 61.34 185 TRP A C 1
ATOM 1491 O O . TRP A 1 185 ? 1.277 -5.848 25.705 1.00 61.34 185 TRP A O 1
ATOM 1501 N N . ARG A 1 186 ? -0.659 -6.494 26.670 1.00 60.09 186 ARG A N 1
ATOM 1502 C CA . ARG A 1 186 ? -0.376 -5.990 28.026 1.00 60.09 186 ARG A CA 1
ATOM 1503 C C . ARG A 1 186 ? 0.718 -6.782 28.749 1.00 60.09 186 ARG A C 1
ATOM 1505 O O . ARG A 1 186 ? 1.534 -6.169 29.428 1.00 60.09 186 ARG A O 1
ATOM 1512 N N . ASP A 1 187 ? 0.802 -8.092 28.529 1.00 49.81 187 ASP A N 1
ATOM 1513 C CA . ASP A 1 187 ? 1.745 -8.990 29.220 1.00 49.81 187 ASP A CA 1
ATOM 1514 C C . ASP A 1 187 ? 3.185 -8.973 28.646 1.00 49.81 187 ASP A C 1
ATOM 1516 O O . ASP A 1 187 ? 3.985 -9.872 28.896 1.00 49.81 187 ASP A O 1
ATOM 1520 N N . GLY A 1 188 ? 3.565 -7.945 27.875 1.00 45.69 188 GLY A N 1
ATOM 1521 C CA . GLY A 1 188 ? 4.973 -7.684 27.535 1.00 45.69 188 GLY A CA 1
ATOM 1522 C C . GLY A 1 188 ? 5.522 -8.361 26.271 1.00 45.69 188 GLY A C 1
ATOM 1523 O O . GLY A 1 188 ? 6.703 -8.204 25.962 1.00 45.69 188 GLY A O 1
ATOM 1524 N N . THR A 1 189 ? 4.701 -9.032 25.455 1.00 46.59 189 THR A N 1
ATOM 1525 C CA . THR A 1 189 ? 5.161 -9.523 24.132 1.00 46.59 189 THR A CA 1
ATOM 1526 C C . THR A 1 189 ? 5.265 -8.420 23.062 1.00 46.59 189 THR A C 1
ATOM 1528 O O . THR A 1 189 ? 5.834 -8.641 21.992 1.00 46.59 189 THR A O 1
ATOM 1531 N N . ALA A 1 190 ? 4.795 -7.203 23.361 1.00 43.81 190 ALA A N 1
ATOM 1532 C CA . ALA A 1 190 ? 4.755 -6.065 22.438 1.00 43.81 190 ALA A CA 1
ATOM 1533 C C . ALA A 1 190 ? 5.927 -5.068 22.559 1.00 43.81 190 ALA A C 1
ATOM 1535 O O . ALA A 1 190 ? 5.981 -4.096 21.805 1.00 43.81 190 ALA A O 1
ATOM 1536 N N . THR A 1 191 ? 6.914 -5.295 23.435 1.00 34.50 191 THR A N 1
ATOM 1537 C CA . THR A 1 191 ? 8.071 -4.382 23.570 1.00 34.50 191 THR A CA 1
ATOM 1538 C C . THR A 1 191 ? 8.979 -4.367 22.323 1.00 34.50 191 THR A C 1
ATOM 1540 O O . THR A 1 191 ? 9.820 -3.478 22.179 1.00 34.50 191 THR A O 1
ATOM 1543 N N . LYS A 1 192 ? 8.800 -5.294 21.369 1.00 35.19 192 LYS A N 1
ATOM 1544 C CA . LYS A 1 192 ? 9.613 -5.366 20.139 1.00 35.19 192 LYS A CA 1
ATOM 1545 C C . LYS A 1 192 ? 9.037 -4.652 18.911 1.00 35.19 192 LYS A C 1
ATOM 1547 O O . LYS A 1 192 ? 9.812 -4.347 18.018 1.00 35.19 192 LYS A O 1
ATOM 1552 N N . VAL A 1 193 ? 7.737 -4.342 18.855 1.00 40.00 193 VAL A N 1
ATOM 1553 C CA . VAL A 1 193 ? 7.140 -3.749 17.635 1.00 40.00 193 VAL A CA 1
ATOM 1554 C C . VAL A 1 193 ? 7.214 -2.217 17.647 1.00 40.00 193 VAL A C 1
ATOM 1556 O O . VAL A 1 193 ? 7.499 -1.606 16.626 1.00 40.00 193 VAL A O 1
ATOM 1559 N N . VAL A 1 194 ? 7.071 -1.581 18.815 1.00 36.44 194 VAL A N 1
ATOM 1560 C CA . VAL A 1 194 ? 7.177 -0.110 18.936 1.00 36.44 194 VAL A CA 1
ATOM 1561 C C . VAL A 1 194 ? 8.636 0.363 19.038 1.00 36.44 194 VAL A C 1
ATOM 1563 O O . VAL A 1 194 ? 8.959 1.480 18.643 1.00 36.44 194 VAL A O 1
ATOM 1566 N N . SER A 1 195 ? 9.558 -0.490 19.501 1.00 32.56 195 SER A N 1
ATOM 1567 C CA . SER A 1 195 ? 10.982 -0.130 19.630 1.00 32.56 195 SER A CA 1
ATOM 1568 C C . SER A 1 195 ? 11.741 -0.072 18.298 1.00 32.56 195 SER A C 1
ATOM 1570 O O . SER A 1 195 ? 12.852 0.451 18.269 1.00 32.56 195 SER A O 1
ATOM 1572 N N . GLN A 1 196 ? 11.145 -0.539 17.196 1.00 38.12 196 GLN A N 1
ATOM 1573 C CA . GLN A 1 196 ? 11.730 -0.454 15.852 1.00 38.12 196 GLN A CA 1
ATOM 1574 C C . GLN A 1 196 ? 11.340 0.820 15.078 1.00 38.12 196 GLN A C 1
ATOM 1576 O O . GLN A 1 196 ? 11.903 1.061 14.016 1.00 38.12 196 GLN A O 1
ATOM 1581 N N . ILE A 1 197 ? 10.440 1.662 15.608 1.00 37.28 197 ILE A N 1
ATOM 1582 C CA . ILE A 1 197 ? 9.930 2.870 14.920 1.00 37.28 197 ILE A CA 1
ATOM 1583 C C . ILE A 1 197 ? 10.529 4.176 15.493 1.00 37.28 197 ILE A C 1
ATOM 1585 O O . ILE A 1 197 ? 10.273 5.263 14.984 1.00 37.28 197 ILE A O 1
ATOM 1589 N N . SER A 1 198 ? 11.396 4.122 16.512 1.00 27.39 198 SER A N 1
ATOM 1590 C CA . SER A 1 198 ? 12.056 5.337 17.018 1.00 27.39 198 SER A CA 1
ATOM 1591 C C . SER A 1 198 ? 13.478 5.086 17.528 1.00 27.39 198 SER A C 1
ATOM 1593 O O . SER A 1 198 ? 13.666 4.639 18.663 1.00 27.39 198 SER A O 1
ATOM 1595 N N . PRO A 1 199 ? 14.519 5.407 16.738 1.00 32.91 199 PRO A N 1
ATOM 1596 C CA . PRO A 1 199 ? 15.881 5.458 17.227 1.00 32.91 199 PRO A CA 1
ATOM 1597 C C . PRO A 1 199 ? 16.210 6.897 17.632 1.00 32.91 199 PRO A C 1
ATOM 1599 O O . PRO A 1 199 ? 16.936 7.564 16.907 1.00 32.91 199 PRO A O 1
ATOM 1602 N N . ARG A 1 200 ? 15.668 7.400 18.755 1.00 37.56 200 ARG A N 1
ATOM 1603 C CA . ARG A 1 200 ? 16.250 8.505 19.564 1.00 37.56 200 ARG A CA 1
ATOM 1604 C C . ARG A 1 200 ? 15.309 8.947 20.691 1.00 37.56 200 ARG A C 1
ATOM 1606 O O . ARG A 1 200 ? 14.469 9.813 20.505 1.00 37.56 200 ARG A O 1
ATOM 1613 N N . ASN A 1 201 ? 15.500 8.376 21.879 1.00 35.09 201 ASN A N 1
ATOM 1614 C CA . ASN A 1 201 ? 15.760 9.138 23.111 1.00 35.09 201 ASN A CA 1
ATOM 1615 C C . ASN A 1 201 ? 15.909 8.173 24.293 1.00 35.09 201 ASN A C 1
ATOM 1617 O O . ASN A 1 201 ? 14.988 7.900 25.057 1.00 35.09 201 ASN A O 1
ATOM 1621 N N . ARG A 1 202 ? 17.121 7.645 24.460 1.00 40.00 202 ARG A N 1
ATOM 1622 C CA . ARG A 1 202 ? 17.616 7.210 25.768 1.00 40.00 202 ARG A CA 1
ATOM 1623 C C . ARG A 1 202 ? 18.879 8.017 26.029 1.00 40.00 202 ARG A C 1
ATOM 1625 O O . ARG A 1 202 ? 19.767 7.985 25.182 1.00 40.00 202 ARG A O 1
ATOM 1632 N N . ARG A 1 203 ? 18.942 8.656 27.208 1.00 32.62 203 ARG A N 1
ATOM 1633 C CA . ARG A 1 203 ? 19.900 9.678 27.708 1.00 32.62 203 ARG A CA 1
ATOM 1634 C C . ARG A 1 203 ? 19.275 11.078 27.557 1.00 32.62 203 ARG A C 1
ATOM 1636 O O . ARG A 1 203 ? 19.115 11.532 26.443 1.00 32.62 203 ARG A O 1
ATOM 1643 N N . ARG A 1 204 ? 18.876 11.812 28.599 1.00 33.19 204 ARG A N 1
ATOM 1644 C CA . ARG A 1 204 ? 19.294 11.827 30.008 1.00 33.19 204 ARG A CA 1
ATOM 1645 C C . ARG A 1 204 ? 18.114 12.241 30.901 1.00 33.19 204 ARG A C 1
ATOM 1647 O O . ARG A 1 204 ? 17.647 13.365 30.820 1.00 33.19 204 ARG A O 1
ATOM 1654 N N . ALA A 1 205 ? 17.705 11.342 31.787 1.00 33.94 205 ALA A N 1
ATOM 1655 C CA . ALA A 1 205 ? 17.105 11.682 33.073 1.00 33.94 205 ALA A CA 1
ATOM 1656 C C . ALA A 1 205 ? 17.957 10.976 34.136 1.00 33.94 205 ALA A C 1
ATOM 1658 O O . ALA A 1 205 ? 17.603 9.899 34.605 1.00 33.94 205 ALA A O 1
ATOM 1659 N N . ARG A 1 206 ? 19.161 11.510 34.373 1.00 33.66 206 ARG A N 1
ATOM 1660 C CA . ARG A 1 206 ? 20.051 11.255 35.521 1.00 33.66 206 ARG A CA 1
ATOM 1661 C C . ARG A 1 206 ? 20.999 12.457 35.639 1.00 33.66 206 ARG A C 1
ATOM 1663 O O . ARG A 1 206 ? 21.443 12.927 34.591 1.00 33.66 206 ARG A O 1
ATOM 1670 N N . SER A 1 207 ? 21.283 12.851 36.887 1.00 33.22 207 SER A N 1
ATOM 1671 C CA . SER A 1 207 ? 21.881 14.115 37.380 1.00 33.22 207 SER A CA 1
ATOM 1672 C C . SER A 1 207 ? 20.786 15.158 37.665 1.00 33.22 207 SER A C 1
ATOM 1674 O O . SER A 1 207 ? 20.139 15.594 36.720 1.00 33.22 207 SER A O 1
ATOM 1676 N N . ALA A 1 208 ? 20.376 15.478 38.903 1.00 34.53 208 ALA A N 1
ATOM 1677 C CA . ALA A 1 208 ? 21.151 15.727 40.133 1.00 34.53 208 ALA A CA 1
ATOM 1678 C C . ALA A 1 208 ? 22.339 16.655 39.884 1.00 34.53 208 ALA A C 1
ATOM 1680 O O . ALA A 1 208 ? 23.255 16.218 39.151 1.00 34.53 208 ALA A O 1
#

Foldseek 3Di:
DWDDKWKKKFFAPDQVCVLVLCLVQVLVQQVVCCVVQQFVFWAWDDDPRIIIIITIGRPDPVVSVVSSVVSSVVCCVVNSTPDMGTDDDDQPQVVLPHDVSSVVVRVVRRVCRNVLSVQLNDPVRHPNPVVLVVVVVVLVVCVVVVDDPVRSVVVVVVVVVVDDDDDPVVVVVNVVVNVVVVVVCVVPPVPPPVVVVDDDDDDDPDDD

Radius of gyration: 19.86 Å; chains: 1; bounding box: 46×39×59 Å

Sequence (208 aa):
MDGPWRQINVAFPDWQTAERTAVAHVAPLLTAAEDEQLVNAWFFIRKAPCWRIRYLPRHDTDRAHAHLRHRLDDLARARLIDAVTDVVYEPETHAFGGADGMACAHRLFHHDSRHLLAHLADPGRGGAHRRELSILLCTTMLRAAGLDWYEQADVWAQVADHRDAPPPDRRDVLQASMRRQLARWRDGTATKVVSQISPRNRRRARSA

Organism: NCBI:txid2070368

Secondary structure (DSSP, 8-state):
-PPPPEEEEEE-S-HHHHHHHIIIIIHHHHHHHHHTTSEEEEEEEEETTEEEEEEEESS-HHHHHHHHHHHHHHHHHTTSSSEEEEE-----TTTTTSHHHHHHHHHHHHHHHHHHHHHHH-TTTTTTTHHHHHHHHHHHHHHHTT--HHHHHHHHHHHHHTSPPPPHHHHHHHHHHHHHHHHHIIIIITTTTSTTS-------S---